Protein AF-A0A1G3KRS8-F1 (afdb_monomer)

pLDDT: mean 78.57, std 14.43, range [37.28, 97.94]

Foldseek 3Di:
DVVVVVCCCVPVVFDQFDFAAEVPDDWFDDPD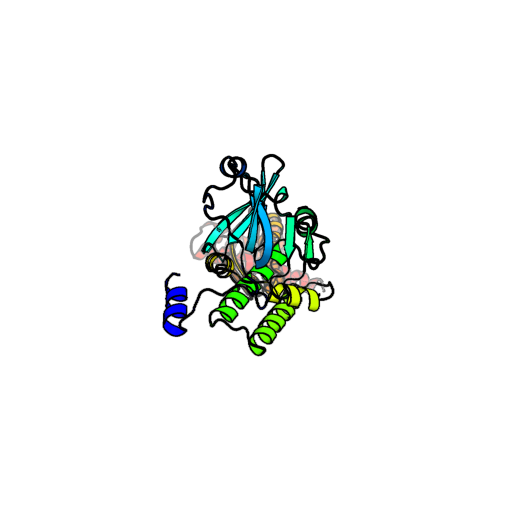DDQDADPQVVPDPDWDWFAPAFFWKWFFFADPVRDTITFTWGWGIWTDGPNWIWTWTQTNVVNDIYIGTQVGRQFIAQRNHRHTPGGSCVVCVQRPDPPQRPPPLSLSDDPVLCLLLQLVLLQLLRSCRRNPDNDPVSLVVNLVVLVVSCVVVVPPDDDPSVSVSVSSSRGRHGPVSNVVSVPDPDCPALADEEEEEDEDAELVSPPVVVCVTPPPDQQQRYAYEYEYAYEYELVSVVVNCCCVVVPSCVRHNHYHYHCPRYFHDYDPVLLCQLDVPCPVSVVLVVLNVQLVVDDPRVSVSRVVSSVSSVVSVVVVVVVVD

Solvent-accessible surface area (backbone atoms only — not comparable to full-atom values): 19786 Å² total; per-residue (Å²): 114,71,62,57,60,48,47,46,37,73,73,63,67,45,47,80,47,70,63,66,65,25,92,87,68,74,77,38,72,61,97,74,74,75,90,68,53,52,73,74,61,72,69,58,90,67,90,58,62,43,81,45,59,36,43,35,32,29,36,34,34,41,49,99,86,66,52,67,28,35,42,52,30,27,31,44,31,36,35,58,56,97,95,43,51,32,38,33,25,39,28,68,88,75,73,41,79,45,59,41,59,38,93,34,28,66,30,32,22,41,23,62,78,56,49,77,75,36,43,28,59,68,66,51,50,66,71,70,59,102,60,77,41,87,35,89,88,35,77,84,44,53,75,67,58,46,51,53,54,49,22,54,52,35,36,52,52,36,61,45,20,22,84,69,58,74,52,70,68,56,51,52,51,52,51,52,48,52,56,53,48,44,59,73,69,66,57,86,65,83,81,61,59,73,60,50,56,58,47,57,75,34,40,40,36,51,71,69,55,27,54,60,28,64,64,55,90,75,81,85,62,84,57,48,81,46,80,49,77,47,80,37,78,48,64,81,55,48,62,63,51,58,66,60,56,62,76,95,58,60,47,65,32,28,36,39,35,42,37,39,31,38,54,34,37,50,66,41,48,52,52,49,45,46,49,46,68,70,42,48,42,74,48,27,65,40,69,47,79,41,57,86,60,44,40,77,49,76,43,74,66,53,49,52,66,43,29,86,86,48,68,52,28,56,52,43,54,52,24,52,54,46,26,71,76,38,71,73,66,8,52,50,24,44,54,49,42,51,50,50,44,52,51,37,57,50,50,55,59,57,77,74,107

Secondary structure (DSSP, 8-state):
-HHHHHHHHHHH-PPP-PPP--TT---B--S----S--HHHHT-S---EEEEEEEEEEEEEE-TT--EEEEEEEEEEEEEETTEEEEEEEETTTTEEEEEEGGGEEEEEETTT--EEE-HHHHTGGGS-SS---STTSTT--HHHHHHHHHHHHHHHHHHTTTS---HHHHHHHHHHHHHHHHHTT--S---HHHHHHHHHH----HHHHHHHH-S-----SSEEEEEEEEESSGGGHHHHHHHSSTTS-GGGEEEEEEEEEEE-HHHHHHHHHHIIIIIHHHSSEEEEEEEEEEE---HHHHHHH-TTSHHHHHHHHHHHHHHT-HHHHHHHHHHHHHHHHHHHHHHHHHT-

Nearest PDB structures (foldseek):
  6sj9-assembly1_A  TM=9.041E-01  e=5.303E-03  Paenarthrobacter aurescens
  6sj9-assembly2_B  TM=8.934E-01  e=6.316E-03  Paenarthrobacter aurescens
  7qfz-assembly1_A  TM=9.053E-01  e=1.347E-02  Escherichia fergusonii ATCC 35469
  7qfz-assembly4_G  TM=9.109E-01  e=1.604E-02  Escherichia fergusonii ATCC 35469
  7qfz-assembly4_H  TM=8.723E-01  e=3.229E-02  Escherichia fergusonii ATCC 35469

Radius of gyration: 33.05 Å; Cα contacts (8 Å, |Δi|>4): 525; chains: 1; bounding box: 81×46×86 Å

Sequence (353 aa):
MLQILELVRERFGASVPHAPSPQGFAPRLPHEDSDEAPADFAAMRELAGDSVNGLTIIIAYRDAKGAASLRQVSCIRIETGQGKRYLRAFCHHRRAQRVFLMTRIDAVHDAETGEELAGGTDYFAPFADDRISASPLGWGLSPVQRADLGAGLTALIFLSRCDGHVDAAENDEIDTFTASWWIRAEIHAPFPEADISAHIRRMAPDVEAFERAAVSDIETGRYHWAAETWSLAAIDDLDPLIAALAPGVERRHLVARLKLSGMLTLAERVALRDRLEGELAHEVRWLDLNLADLFARPTDADLAEIDANGVLRAAAETLKAAAADGGAEGRVAAAALERLYVEQKRAERQDAR

Structure (mmCIF, N/CA/C/O backbone):
data_AF-A0A1G3KRS8-F1
#
_entry.id   AF-A0A1G3KRS8-F1
#
loop_
_atom_site.group_PDB
_atom_site.id
_atom_site.type_symbol
_atom_site.label_atom_id
_atom_site.label_alt_id
_atom_site.label_comp_id
_atom_site.label_asym_id
_atom_site.label_entity_id
_atom_site.label_seq_id
_atom_site.pdbx_PDB_ins_code
_atom_site.Cartn_x
_atom_site.Cartn_y
_atom_site.Cartn_z
_atom_site.occupancy
_atom_site.B_iso_or_equiv
_atom_site.auth_seq_id
_atom_site.auth_comp_id
_atom_site.auth_asym_id
_atom_site.auth_atom_id
_atom_site.pdbx_PDB_model_num
ATOM 1 N N . MET A 1 1 ? -7.616 -20.408 0.173 1.00 40.06 1 MET A N 1
ATOM 2 C CA . MET A 1 1 ? -8.272 -19.322 0.935 1.00 40.06 1 MET A CA 1
ATOM 3 C C . MET A 1 1 ? -9.106 -19.878 2.090 1.00 40.06 1 MET A C 1
ATOM 5 O O . MET A 1 1 ? -8.689 -19.676 3.216 1.00 40.06 1 MET A O 1
ATOM 9 N N . LEU A 1 2 ? -10.131 -20.717 1.853 1.00 41.38 2 LEU A N 1
ATOM 10 C CA . LEU A 1 2 ? -10.758 -21.560 2.904 1.00 41.38 2 LEU A CA 1
ATOM 11 C C . LEU A 1 2 ? -9.748 -22.464 3.649 1.00 41.38 2 LEU A C 1
ATOM 13 O O . LEU A 1 2 ? -9.852 -22.659 4.853 1.00 41.38 2 LEU A O 1
ATOM 17 N N . GLN A 1 3 ? -8.709 -22.920 2.943 1.00 46.28 3 GLN A N 1
ATOM 18 C CA . GLN A 1 3 ? -7.702 -23.846 3.469 1.00 46.28 3 GLN A CA 1
ATOM 19 C C . GLN A 1 3 ? -6.822 -23.304 4.607 1.00 46.28 3 GLN A C 1
ATOM 21 O O . GLN A 1 3 ? -6.348 -24.107 5.394 1.00 46.28 3 GLN A O 1
ATOM 26 N N . ILE A 1 4 ? -6.577 -21.989 4.725 1.00 46.06 4 ILE A N 1
ATOM 27 C CA . ILE A 1 4 ? -5.772 -21.449 5.845 1.00 46.06 4 ILE A CA 1
ATOM 28 C C . ILE A 1 4 ? -6.603 -21.393 7.126 1.00 46.06 4 ILE A C 1
ATOM 30 O O . ILE A 1 4 ? -6.115 -21.777 8.180 1.00 46.06 4 ILE A O 1
ATOM 34 N N . LEU A 1 5 ? -7.867 -20.976 7.031 1.00 45.16 5 LEU A N 1
ATOM 35 C CA . LEU A 1 5 ? -8.791 -20.962 8.166 1.00 45.16 5 LEU A CA 1
ATOM 36 C C . LEU A 1 5 ? -9.129 -22.385 8.627 1.00 45.16 5 LEU A C 1
ATOM 38 O O . LEU A 1 5 ? -9.153 -22.640 9.828 1.00 45.16 5 LEU A O 1
ATOM 42 N N . GLU A 1 6 ? -9.321 -23.322 7.693 1.00 50.47 6 GLU A N 1
ATOM 43 C CA . GLU A 1 6 ? -9.444 -24.750 8.010 1.00 50.47 6 GLU A CA 1
ATOM 44 C C . GLU A 1 6 ? -8.164 -25.292 8.647 1.00 50.47 6 GLU A C 1
ATOM 46 O O . GLU A 1 6 ? -8.252 -25.917 9.695 1.00 50.47 6 GLU A O 1
ATOM 51 N N . LEU A 1 7 ? -6.978 -24.971 8.114 1.00 53.88 7 LEU A N 1
ATOM 52 C CA . LEU A 1 7 ? -5.700 -25.380 8.703 1.00 53.88 7 LEU A CA 1
ATOM 53 C C . LEU A 1 7 ? -5.519 -24.826 10.123 1.00 53.88 7 LEU A C 1
ATOM 55 O O . LEU A 1 7 ? -5.101 -25.560 11.012 1.00 53.88 7 LEU A O 1
ATOM 59 N N . VAL A 1 8 ? -5.831 -23.549 10.362 1.00 49.91 8 VAL A N 1
ATOM 60 C CA . VAL A 1 8 ? -5.699 -22.930 11.690 1.00 49.91 8 VAL A CA 1
ATOM 61 C C . VAL A 1 8 ? -6.685 -23.561 12.676 1.00 49.91 8 VAL A C 1
ATOM 63 O O . VAL A 1 8 ? -6.317 -23.920 13.795 1.00 49.91 8 VAL A O 1
ATOM 66 N N . ARG A 1 9 ? -7.926 -23.784 12.243 1.00 52.72 9 ARG A N 1
ATOM 67 C CA . ARG A 1 9 ? -8.971 -24.401 13.060 1.00 52.72 9 ARG A CA 1
ATOM 68 C C . ARG A 1 9 ? -8.705 -25.885 13.347 1.00 52.72 9 ARG A C 1
ATOM 70 O O . ARG A 1 9 ? -8.898 -26.314 14.480 1.00 52.72 9 ARG A O 1
ATOM 77 N N . GLU A 1 10 ? -8.248 -26.657 12.362 1.00 53.12 10 GLU A N 1
ATOM 78 C CA . GLU A 1 10 ? -7.921 -28.085 12.501 1.00 53.12 10 GLU A CA 1
ATOM 79 C C . GLU A 1 10 ? -6.653 -28.317 13.325 1.00 53.12 10 GLU A C 1
ATOM 81 O O . GLU A 1 10 ? -6.582 -29.280 14.086 1.00 53.12 10 GLU A O 1
ATOM 86 N N . ARG A 1 11 ? -5.645 -27.452 13.175 1.00 46.31 11 ARG A N 1
ATOM 87 C CA . ARG A 1 11 ? -4.310 -27.677 13.743 1.00 46.31 11 ARG A CA 1
ATOM 88 C C . ARG A 1 11 ? -4.120 -27.051 15.122 1.00 46.31 11 ARG A C 1
ATOM 90 O O . ARG A 1 11 ? -3.345 -27.590 15.906 1.00 46.31 11 ARG A O 1
ATOM 97 N N . PHE A 1 12 ? -4.829 -25.961 15.422 1.00 47.78 12 PHE A N 1
ATOM 98 C CA . PHE A 1 12 ? -4.704 -25.233 16.691 1.00 47.78 12 PHE A CA 1
ATOM 99 C C . PHE A 1 12 ? -5.996 -25.204 17.520 1.00 47.78 12 PHE A C 1
ATOM 101 O O . PHE A 1 12 ? -6.000 -24.648 18.611 1.00 47.78 12 PHE A O 1
ATOM 108 N N . GLY A 1 13 ? -7.099 -25.800 17.042 1.00 47.03 13 GLY A N 1
ATOM 109 C CA . GLY A 1 13 ? -8.370 -25.797 17.778 1.00 47.03 13 GLY A CA 1
ATOM 110 C C . GLY A 1 13 ? -8.954 -24.392 17.967 1.00 47.03 13 GLY A C 1
ATOM 111 O O . GLY A 1 13 ? -9.639 -24.144 18.957 1.00 47.03 13 GLY A O 1
ATOM 112 N N . ALA A 1 14 ? -8.651 -23.477 17.038 1.00 45.81 14 ALA A N 1
ATOM 113 C CA . ALA A 1 14 ? -8.910 -22.050 17.179 1.00 45.81 14 ALA A CA 1
ATOM 114 C C . ALA A 1 14 ? -10.391 -21.737 17.445 1.00 45.81 14 ALA A C 1
ATOM 116 O O . ALA A 1 14 ? -11.291 -22.177 16.718 1.00 45.81 14 ALA A O 1
ATOM 117 N N . SER A 1 15 ? -10.626 -20.930 18.477 1.00 49.91 15 SER A N 1
ATOM 118 C CA . SER A 1 15 ? -11.917 -20.301 18.751 1.00 49.91 15 SER A CA 1
ATOM 119 C C . SER A 1 15 ? -11.889 -18.861 18.239 1.00 49.91 15 SER A C 1
ATOM 121 O O . SER A 1 15 ? -10.823 -18.257 18.153 1.00 49.91 15 SER A O 1
ATOM 123 N N . VAL A 1 16 ? -13.041 -18.301 17.850 1.00 52.12 16 VAL A N 1
ATOM 124 C CA . VAL A 1 16 ? -13.098 -16.881 17.458 1.00 52.12 16 VAL A CA 1
ATOM 125 C C . VAL A 1 16 ? -12.572 -16.047 18.636 1.00 52.12 16 VAL A C 1
ATOM 127 O O . VAL A 1 16 ? -13.055 -16.272 19.753 1.00 52.12 16 VAL A O 1
ATOM 130 N N . PRO A 1 17 ? -11.619 -15.116 18.415 1.00 54.88 17 PRO A N 1
ATOM 131 C CA . PRO A 1 17 ? -11.111 -14.231 19.453 1.00 54.88 17 PRO A CA 1
ATOM 132 C C . PRO A 1 17 ? -12.248 -13.645 20.287 1.00 54.88 17 PRO A C 1
ATOM 134 O O . PRO A 1 17 ? -13.164 -13.015 19.752 1.00 54.88 17 PRO A O 1
ATOM 137 N N . HIS A 1 18 ? -12.214 -13.866 21.599 1.00 60.91 18 HIS A N 1
ATOM 138 C CA . HIS A 1 18 ? -13.176 -13.237 22.495 1.00 60.91 18 HIS A CA 1
ATOM 139 C C . HIS A 1 18 ? -12.710 -11.817 22.801 1.00 60.91 18 HIS A C 1
ATOM 141 O O . HIS A 1 18 ? -11.535 -11.569 23.073 1.00 60.91 18 HIS A O 1
ATOM 147 N N . ALA A 1 19 ? -13.643 -10.873 22.749 1.00 64.25 19 ALA A N 1
ATOM 148 C CA . ALA A 1 19 ? -13.366 -9.512 23.164 1.00 64.25 19 ALA A CA 1
ATOM 149 C C . ALA A 1 19 ? -13.013 -9.458 24.668 1.00 64.25 19 ALA A C 1
ATOM 151 O O . ALA A 1 19 ? -13.686 -10.119 25.473 1.00 64.25 19 ALA A O 1
ATOM 152 N N . PRO A 1 20 ? -11.994 -8.669 25.067 1.00 68.12 20 PRO A N 1
ATOM 153 C CA . PRO A 1 20 ? -11.661 -8.461 26.471 1.00 68.12 20 PRO A CA 1
ATOM 154 C C . PRO A 1 20 ? -12.890 -7.891 27.162 1.00 68.12 20 PRO A C 1
ATOM 156 O O . PRO A 1 20 ? -13.523 -6.980 26.629 1.00 68.12 20 PRO A O 1
ATOM 159 N N . SER A 1 21 ? -13.268 -8.496 28.284 1.00 74.38 21 SER A N 1
ATOM 160 C CA . SER A 1 21 ? -14.474 -8.146 29.029 1.00 74.38 21 SER A CA 1
ATOM 161 C C . SER A 1 21 ? -14.083 -7.801 30.462 1.00 74.38 21 SER A C 1
ATOM 163 O O . SER A 1 21 ? -13.326 -8.576 31.058 1.00 74.38 21 SER A O 1
ATOM 165 N N . PRO A 1 22 ? -14.613 -6.716 31.055 1.00 78.56 22 PRO A N 1
ATOM 166 C CA . PRO A 1 22 ? -14.275 -6.361 32.423 1.00 78.56 22 PRO A CA 1
ATOM 167 C C . PRO A 1 22 ? -14.739 -7.446 33.392 1.00 78.56 22 PRO A C 1
ATOM 169 O O . PRO A 1 22 ? -15.764 -8.109 33.180 1.00 78.56 22 PRO A O 1
ATOM 172 N N . GLN A 1 23 ? -14.009 -7.620 34.490 1.00 74.12 23 GLN A N 1
ATOM 173 C CA . GLN A 1 23 ? -14.361 -8.617 35.494 1.00 74.12 23 GLN A CA 1
ATOM 174 C C . GLN A 1 23 ? -15.761 -8.335 36.068 1.00 74.12 23 GLN A C 1
ATOM 176 O O . GLN A 1 23 ? -16.030 -7.257 36.591 1.00 74.12 23 GLN A O 1
ATOM 181 N N . GLY A 1 24 ? -16.667 -9.313 35.974 1.00 71.06 24 GLY A N 1
ATOM 182 C CA . GLY A 1 24 ? -18.047 -9.173 36.458 1.00 71.06 24 GLY A CA 1
ATOM 183 C C . GLY A 1 24 ? -18.976 -8.368 35.541 1.00 71.06 24 GLY A C 1
ATOM 184 O O . GLY A 1 24 ? -20.108 -8.081 35.933 1.00 71.06 24 GLY A O 1
ATOM 185 N N . PHE A 1 25 ? -18.541 -8.023 34.325 1.00 78.81 25 PHE A N 1
ATOM 186 C CA . PHE A 1 25 ? -19.402 -7.379 33.341 1.00 78.81 25 PHE A CA 1
ATOM 187 C C . PHE A 1 25 ? -20.591 -8.275 32.968 1.00 78.81 25 PHE A C 1
ATOM 189 O O . PHE A 1 25 ? -20.425 -9.409 32.516 1.00 78.81 25 PHE A O 1
ATOM 196 N N . ALA A 1 26 ? -21.802 -7.738 33.135 1.00 79.88 26 ALA A N 1
ATOM 197 C CA . ALA A 1 26 ? -23.046 -8.393 32.756 1.00 79.88 26 ALA A CA 1
ATOM 198 C C . ALA A 1 26 ? -23.759 -7.564 31.671 1.00 79.88 26 ALA A C 1
ATOM 200 O O . ALA A 1 26 ? -24.222 -6.450 31.953 1.00 79.88 26 ALA A O 1
ATOM 201 N N . PRO A 1 27 ? -23.877 -8.073 30.434 1.00 81.25 27 PRO A N 1
ATOM 202 C CA . PRO A 1 27 ? -24.594 -7.379 29.371 1.00 81.25 27 PRO A CA 1
ATOM 203 C C . PRO A 1 27 ? -26.069 -7.200 29.714 1.00 81.25 27 PRO A C 1
ATOM 205 O O . PRO A 1 27 ? -26.704 -8.068 30.316 1.00 81.25 27 PRO A O 1
ATOM 208 N N . ARG A 1 28 ? -26.651 -6.091 29.256 1.00 84.75 28 ARG A N 1
ATOM 209 C CA . ARG A 1 28 ? -28.097 -5.855 29.335 1.00 84.75 28 ARG A CA 1
ATOM 210 C C . ARG A 1 28 ? -28.639 -5.697 27.931 1.00 84.75 28 ARG A C 1
ATOM 212 O O . ARG A 1 28 ? -28.305 -4.734 27.250 1.00 84.75 28 ARG A O 1
ATOM 219 N N . LEU A 1 29 ? -29.459 -6.642 27.492 1.00 80.69 29 LEU A N 1
ATOM 220 C CA . LEU A 1 29 ? -30.044 -6.634 26.156 1.00 80.69 29 LEU A CA 1
ATOM 221 C C . LEU A 1 29 ? -31.568 -6.551 26.249 1.00 80.69 29 LEU A C 1
ATOM 223 O O . LEU A 1 29 ? -32.147 -7.115 27.180 1.00 80.69 29 LEU A O 1
ATOM 227 N N . PRO A 1 30 ? -32.233 -5.908 25.279 1.00 75.00 30 PRO A N 1
ATOM 228 C CA . PRO A 1 30 ? -33.673 -6.024 25.126 1.00 75.00 30 PRO A CA 1
ATOM 229 C C . PRO A 1 30 ? -34.061 -7.472 24.790 1.00 75.00 30 PRO A C 1
ATOM 231 O O . PRO A 1 30 ? -33.320 -8.182 24.101 1.00 75.00 30 PRO A O 1
ATOM 234 N N . HIS A 1 31 ? -35.241 -7.898 25.253 1.00 67.94 31 HIS A N 1
ATOM 235 C CA . HIS A 1 31 ? -35.786 -9.237 24.988 1.00 67.94 31 HIS A CA 1
ATOM 236 C C . HIS A 1 31 ? -35.955 -9.497 23.479 1.00 67.94 31 HIS A C 1
ATOM 238 O O . HIS A 1 31 ? -35.614 -10.571 22.991 1.00 67.94 31 HIS A O 1
ATOM 244 N N . GLU A 1 32 ? -36.386 -8.479 22.730 1.00 64.25 32 GLU A N 1
ATOM 245 C CA . GLU A 1 32 ? -36.426 -8.471 21.267 1.00 64.25 32 GLU A CA 1
ATOM 246 C C . GLU A 1 32 ? -35.470 -7.397 20.737 1.00 64.25 32 GLU A C 1
ATOM 248 O O . GLU A 1 32 ? -35.639 -6.215 21.029 1.00 64.25 32 GLU A O 1
ATOM 253 N N . ASP A 1 33 ? -34.473 -7.809 19.953 1.00 62.31 33 ASP A N 1
ATOM 254 C CA . ASP A 1 33 ? -33.718 -6.906 19.080 1.00 62.31 33 ASP A CA 1
ATOM 255 C C . ASP A 1 33 ? -34.291 -7.056 17.677 1.00 62.31 33 ASP A C 1
ATOM 257 O O . ASP A 1 33 ? -34.272 -8.162 17.137 1.00 62.31 33 ASP A O 1
ATOM 261 N N . SER A 1 34 ? -34.765 -5.972 17.063 1.00 58.81 34 SER A N 1
ATOM 262 C CA . SER A 1 34 ? -34.997 -6.007 15.621 1.00 58.81 34 SER A CA 1
ATOM 263 C C . SER A 1 34 ? -33.639 -6.138 14.930 1.00 58.81 34 SER A C 1
ATOM 265 O O . SER A 1 34 ? -32.776 -5.278 15.103 1.00 58.81 34 SER A O 1
ATOM 267 N N . ASP A 1 35 ? -33.449 -7.199 14.145 1.00 54.03 35 ASP A N 1
ATOM 268 C CA . ASP A 1 35 ? -32.286 -7.359 13.256 1.00 54.03 35 ASP A CA 1
ATOM 269 C C . ASP A 1 35 ? -32.214 -6.256 12.182 1.00 54.03 35 ASP A C 1
ATOM 271 O O . ASP A 1 35 ? -31.200 -6.100 11.505 1.00 54.03 35 ASP A O 1
ATOM 275 N N . GLU A 1 36 ? -33.288 -5.481 12.033 1.00 57.41 36 GLU A N 1
ATOM 276 C CA . GLU A 1 36 ? -33.392 -4.386 11.084 1.00 57.41 36 GLU A CA 1
ATOM 277 C C . GLU A 1 36 ? -32.472 -3.230 11.479 1.00 57.41 36 GLU A C 1
ATOM 279 O O . GLU A 1 36 ? -32.582 -2.638 12.559 1.00 57.41 36 GLU A O 1
ATOM 284 N N . ALA A 1 37 ? -31.568 -2.887 10.559 1.00 64.75 37 ALA A N 1
ATOM 285 C CA . ALA A 1 37 ? -30.861 -1.621 10.612 1.00 64.75 37 ALA A CA 1
ATOM 286 C C . ALA A 1 37 ? -31.877 -0.465 10.699 1.00 64.75 37 ALA A C 1
ATOM 288 O O . ALA A 1 37 ? -32.998 -0.595 10.196 1.00 64.75 37 ALA A O 1
ATOM 289 N N . PRO A 1 38 ? -31.504 0.679 11.303 1.00 70.25 38 PRO A N 1
ATOM 290 C CA . PRO A 1 38 ? -32.352 1.865 11.296 1.00 70.25 38 PRO A CA 1
ATOM 291 C C . PRO A 1 38 ? -32.919 2.135 9.887 1.00 70.25 38 PRO A C 1
ATOM 293 O O . PRO A 1 38 ? -32.195 2.038 8.899 1.00 70.25 38 PRO A O 1
ATOM 296 N N . ALA A 1 39 ? -34.222 2.412 9.770 1.00 67.12 39 ALA A N 1
ATOM 297 C CA . ALA A 1 39 ? -34.900 2.494 8.466 1.00 67.12 39 ALA A CA 1
ATOM 298 C C . ALA A 1 39 ? -34.273 3.535 7.514 1.00 67.12 39 ALA A C 1
ATOM 300 O O . ALA A 1 39 ? -34.276 3.373 6.296 1.00 67.12 39 ALA A O 1
ATOM 301 N N . ASP A 1 40 ? -33.705 4.592 8.086 1.00 68.00 40 ASP A N 1
ATOM 302 C CA . ASP A 1 40 ? -32.918 5.625 7.418 1.00 68.00 40 ASP A CA 1
ATOM 303 C C . ASP A 1 40 ? -31.563 5.117 6.902 1.00 68.00 40 ASP A C 1
ATOM 305 O O . ASP A 1 40 ? -31.142 5.518 5.818 1.00 68.00 40 ASP A O 1
ATOM 309 N N . PHE A 1 41 ? -30.919 4.198 7.623 1.00 70.12 41 PHE A N 1
ATOM 310 C CA . PHE A 1 41 ? -29.712 3.504 7.172 1.00 70.12 41 PHE A CA 1
ATOM 311 C C . PHE A 1 41 ? -29.998 2.572 5.988 1.00 70.12 41 PHE A C 1
ATOM 313 O O . PHE A 1 41 ? -29.280 2.597 4.993 1.00 70.12 41 PHE A O 1
ATOM 320 N N . ALA A 1 42 ? -31.081 1.787 6.052 1.00 66.19 42 ALA A N 1
ATOM 321 C CA . ALA A 1 42 ? -31.454 0.849 4.986 1.00 66.19 42 ALA A CA 1
ATOM 322 C C . ALA A 1 42 ? -31.754 1.539 3.637 1.00 66.19 42 ALA A C 1
ATOM 324 O O . ALA A 1 42 ? -31.662 0.914 2.582 1.00 66.19 42 ALA A O 1
ATOM 325 N N . ALA A 1 43 ? -32.095 2.831 3.661 1.00 61.59 43 ALA A N 1
ATOM 326 C CA . ALA A 1 43 ? -32.366 3.640 2.475 1.00 61.59 43 ALA A CA 1
ATOM 327 C C . ALA A 1 43 ? -31.106 4.271 1.836 1.00 61.59 43 ALA A C 1
ATOM 329 O O . ALA A 1 43 ? -31.221 4.953 0.813 1.00 61.59 43 ALA A O 1
ATOM 330 N N . MET A 1 44 ? -29.913 4.092 2.416 1.00 66.81 44 MET A N 1
ATOM 331 C CA . MET A 1 44 ? -28.666 4.673 1.904 1.00 66.81 44 MET A CA 1
ATOM 332 C C . MET A 1 44 ? -28.134 3.889 0.692 1.00 66.81 44 MET A C 1
ATOM 334 O O . MET A 1 44 ? -27.963 2.675 0.750 1.00 66.81 44 MET A O 1
ATOM 338 N N . ARG A 1 45 ? -27.860 4.592 -0.418 1.00 49.53 45 ARG A N 1
ATOM 339 C CA . ARG A 1 45 ? -27.324 4.008 -1.666 1.00 49.53 45 ARG A CA 1
ATOM 340 C C . ARG A 1 45 ? -25.797 4.057 -1.786 1.00 49.53 45 ARG A C 1
ATOM 342 O O . ARG A 1 45 ? -25.247 3.290 -2.568 1.00 49.53 45 ARG A O 1
ATOM 349 N N . GLU A 1 46 ? -25.128 4.923 -1.026 1.00 50.69 46 GLU A N 1
ATOM 350 C CA . GLU A 1 46 ? -23.670 5.100 -1.044 1.00 50.69 46 GLU A CA 1
ATOM 351 C C . GLU A 1 46 ? -23.111 5.039 0.381 1.00 50.69 46 GLU A C 1
ATOM 353 O O . GLU A 1 46 ? -23.638 5.675 1.295 1.00 50.69 46 GLU A O 1
ATOM 358 N N . LEU A 1 47 ? -22.049 4.253 0.565 1.00 50.03 47 LEU A N 1
ATOM 359 C CA . LEU A 1 47 ? -21.413 3.974 1.855 1.00 50.03 47 LEU A CA 1
ATOM 360 C C . LEU A 1 47 ? -20.056 4.690 1.937 1.00 50.03 47 LEU A C 1
ATOM 362 O O . LEU A 1 47 ? -18.995 4.070 1.865 1.00 50.03 47 LEU A O 1
ATOM 366 N N . ALA A 1 48 ? -20.082 6.014 2.083 1.00 48.19 48 ALA A N 1
ATOM 367 C CA . ALA A 1 48 ? -18.913 6.756 2.551 1.00 48.19 48 ALA A CA 1
ATOM 368 C C . ALA A 1 48 ? -18.820 6.617 4.081 1.00 48.19 48 ALA A C 1
ATOM 370 O O . ALA A 1 48 ? -19.830 6.728 4.783 1.00 48.19 48 ALA A O 1
ATOM 371 N N . GLY A 1 49 ? -17.631 6.329 4.611 1.00 52.34 49 GLY A N 1
ATOM 372 C CA . GLY A 1 49 ? -17.476 6.125 6.046 1.00 52.34 49 GLY A CA 1
ATOM 373 C C . GLY A 1 49 ? -16.036 5.979 6.517 1.00 52.34 49 GLY A C 1
ATOM 374 O O . GLY A 1 49 ? -15.159 5.555 5.766 1.00 52.34 49 GLY A O 1
ATOM 375 N N . ASP A 1 50 ? -15.820 6.289 7.785 1.00 55.50 50 ASP A N 1
ATOM 376 C CA . ASP A 1 50 ? -14.518 6.247 8.435 1.00 55.50 50 ASP A CA 1
ATOM 377 C C . ASP A 1 50 ? -14.272 4.854 9.010 1.00 55.50 50 ASP A C 1
ATOM 379 O O . ASP A 1 50 ? -15.134 4.277 9.684 1.00 55.50 50 ASP A O 1
ATOM 383 N N . SER A 1 51 ? -13.093 4.288 8.747 1.00 57.75 51 SER A N 1
ATOM 384 C CA . SER A 1 51 ? -12.688 3.045 9.403 1.00 57.75 51 SER A CA 1
ATOM 385 C C . SER A 1 51 ? -12.433 3.321 10.884 1.00 57.75 51 SER A C 1
ATOM 387 O O . SER A 1 51 ? -11.543 4.090 11.237 1.00 57.75 51 SER A O 1
ATOM 389 N N . VAL A 1 52 ? -13.209 2.666 11.744 1.00 64.94 52 VAL A N 1
ATOM 390 C CA . VAL A 1 52 ? -12.991 2.588 13.202 1.00 64.94 52 VAL A CA 1
ATOM 391 C C . VAL A 1 52 ? -12.740 1.140 13.614 1.00 64.94 52 VAL A C 1
ATOM 393 O O . VAL A 1 52 ? -13.091 0.709 14.713 1.00 64.94 52 VAL A O 1
ATOM 396 N N . ASN A 1 53 ? -12.207 0.370 12.666 1.00 61.81 53 ASN A N 1
ATOM 397 C CA . ASN A 1 53 ? -12.072 -1.065 12.776 1.00 61.81 53 ASN A CA 1
ATOM 398 C C . ASN A 1 53 ? -11.128 -1.425 13.929 1.00 61.81 53 ASN A C 1
ATOM 400 O O . ASN A 1 53 ? -10.109 -0.766 14.131 1.00 61.81 53 ASN A O 1
ATOM 404 N N . GLY A 1 54 ? -11.478 -2.460 14.690 1.00 57.97 54 GLY A N 1
ATOM 405 C CA . GLY A 1 54 ? -10.647 -2.931 15.797 1.00 57.97 54 GLY A CA 1
ATOM 406 C C . GLY A 1 54 ? -10.788 -2.136 17.099 1.00 57.97 54 GLY A C 1
ATOM 407 O O . GLY A 1 54 ? -10.008 -2.349 18.009 1.00 57.97 54 GLY A O 1
ATOM 408 N N . LEU A 1 55 ? -11.776 -1.257 17.272 1.00 70.81 55 LEU A N 1
ATOM 409 C CA . LEU A 1 55 ? -12.072 -0.721 18.609 1.00 70.81 55 LEU A CA 1
ATOM 410 C C . LEU A 1 55 ? -13.107 -1.601 19.311 1.00 70.81 55 LEU A C 1
ATOM 412 O O . LEU A 1 55 ? -14.276 -1.607 18.927 1.00 70.81 55 LEU A O 1
ATOM 416 N N . THR A 1 56 ? -12.692 -2.329 20.347 1.00 79.56 56 THR A N 1
ATOM 417 C CA . THR A 1 56 ? -13.623 -3.023 21.246 1.00 79.56 56 THR A CA 1
ATOM 418 C C . THR A 1 56 ? -14.018 -2.094 22.376 1.00 79.56 56 THR A C 1
ATOM 420 O O . THR A 1 56 ? -13.166 -1.636 23.135 1.00 79.56 56 THR A O 1
ATOM 423 N N . ILE A 1 57 ? -15.314 -1.837 22.505 1.00 85.88 57 ILE A N 1
ATOM 424 C CA . ILE A 1 57 ? -15.872 -0.954 23.531 1.00 85.88 57 ILE A CA 1
ATOM 425 C C . ILE A 1 57 ? -17.173 -1.525 24.083 1.00 85.88 57 ILE A C 1
ATOM 427 O O . ILE A 1 57 ? -17.829 -2.363 23.456 1.00 85.88 57 ILE A O 1
ATOM 431 N N . ILE A 1 58 ? -17.583 -1.024 25.243 1.00 90.25 58 ILE A N 1
ATOM 432 C CA . ILE A 1 58 ? -18.927 -1.232 25.771 1.00 90.25 58 ILE A CA 1
ATOM 433 C C . ILE A 1 58 ? -19.741 0.037 25.519 1.00 90.25 58 ILE A C 1
ATOM 435 O O . ILE A 1 58 ? -19.360 1.120 25.946 1.00 90.25 58 ILE A O 1
ATOM 439 N N . ILE A 1 59 ? -20.884 -0.093 24.851 1.00 92.94 59 ILE A N 1
ATOM 440 C CA . ILE A 1 59 ? -21.818 1.011 24.623 1.00 92.94 59 ILE A CA 1
ATOM 441 C C . ILE A 1 59 ? -23.035 0.885 25.539 1.00 92.94 59 ILE A C 1
ATOM 443 O O . ILE A 1 59 ? -23.683 -0.167 25.594 1.00 92.94 59 ILE A O 1
ATOM 447 N N . ALA A 1 60 ? -23.374 1.974 26.224 1.00 93.12 60 ALA A N 1
ATOM 448 C CA . ALA A 1 60 ? -24.703 2.186 26.778 1.00 93.12 60 ALA A CA 1
ATOM 449 C C . ALA A 1 60 ? -25.583 2.759 25.659 1.00 93.12 60 ALA A C 1
ATOM 451 O O . ALA A 1 60 ? -25.354 3.867 25.181 1.00 93.12 60 ALA A O 1
ATOM 452 N N . TYR A 1 61 ? -26.553 1.980 25.187 1.00 93.44 61 TYR A N 1
ATOM 453 C CA . TYR A 1 61 ? -27.333 2.292 23.991 1.00 93.44 61 TYR A CA 1
ATOM 454 C C . TYR A 1 61 ? -28.829 2.298 24.269 1.00 93.44 61 TYR A C 1
ATOM 456 O O . TYR A 1 61 ? -29.351 1.354 24.869 1.00 93.44 61 TYR A O 1
ATOM 464 N N . ARG A 1 62 ? -29.527 3.311 23.754 1.00 91.00 62 ARG A N 1
ATOM 465 C CA . ARG A 1 62 ? -30.984 3.433 23.825 1.00 91.00 62 ARG A CA 1
ATOM 466 C C . ARG A 1 62 ? -31.610 3.227 22.455 1.00 91.00 62 ARG A C 1
ATOM 468 O O . ARG A 1 62 ? -31.344 3.985 21.534 1.00 91.00 62 ARG A O 1
ATOM 475 N N . ASP A 1 63 ? -32.460 2.223 22.295 1.00 87.31 63 ASP A N 1
ATOM 476 C CA . ASP A 1 63 ? -33.071 1.944 20.993 1.00 87.31 63 ASP A CA 1
ATOM 477 C C . ASP A 1 63 ? -34.176 2.953 20.595 1.00 87.31 63 ASP A C 1
ATOM 479 O O . ASP A 1 63 ? -34.495 3.902 21.315 1.00 87.31 63 ASP A O 1
ATOM 483 N N . ALA A 1 64 ? -34.787 2.750 19.420 1.00 82.88 64 ALA A N 1
ATOM 484 C CA . ALA A 1 64 ? -35.881 3.594 18.925 1.00 82.88 64 ALA A CA 1
ATOM 485 C C . ALA A 1 64 ? -37.139 3.573 19.808 1.00 82.88 64 ALA A C 1
ATOM 487 O O . ALA A 1 64 ? -37.932 4.511 19.756 1.00 82.88 64 ALA A O 1
ATOM 488 N N . LYS A 1 65 ? -37.326 2.504 20.589 1.00 83.19 65 LYS A N 1
ATOM 489 C CA . LYS A 1 65 ? -38.447 2.297 21.511 1.00 83.19 65 LYS A CA 1
ATOM 490 C C . LYS A 1 65 ? -38.122 2.822 22.919 1.00 83.19 65 LYS A C 1
ATOM 492 O O . LYS A 1 65 ? -38.964 2.740 23.808 1.00 83.19 65 LYS A O 1
ATOM 497 N N . GLY A 1 66 ? -36.923 3.376 23.124 1.00 82.88 66 GLY A N 1
ATOM 498 C CA . GLY A 1 66 ? -36.454 3.925 24.393 1.00 82.88 66 GLY A CA 1
ATOM 499 C C . GLY A 1 66 ? -35.843 2.895 25.346 1.00 82.88 66 GLY A C 1
ATOM 500 O O . GLY A 1 66 ? -35.455 3.276 26.455 1.00 82.88 66 GLY A O 1
ATOM 501 N N . ALA A 1 67 ? -35.729 1.625 24.944 1.00 86.44 67 ALA A N 1
ATOM 502 C CA . ALA A 1 67 ? -35.163 0.576 25.781 1.00 86.44 67 ALA A CA 1
ATOM 503 C C . ALA A 1 67 ? -33.639 0.719 25.869 1.00 86.44 67 ALA A C 1
ATOM 505 O O . ALA A 1 67 ? -32.944 0.847 24.858 1.00 86.44 67 ALA A O 1
ATOM 506 N N . ALA A 1 68 ? -33.123 0.704 27.097 1.00 89.50 68 ALA A N 1
ATOM 507 C CA . ALA A 1 68 ? -31.697 0.800 27.365 1.00 89.50 68 ALA A CA 1
ATOM 508 C C . ALA A 1 68 ? -31.026 -0.575 27.277 1.00 89.50 68 ALA A C 1
ATOM 510 O O . ALA A 1 68 ? -31.581 -1.594 27.690 1.00 89.50 68 ALA A O 1
ATOM 511 N N . SER A 1 69 ? -29.799 -0.585 26.776 1.00 91.31 69 SER A N 1
ATOM 512 C CA . SER A 1 69 ? -28.967 -1.771 26.641 1.00 91.31 69 SER A CA 1
ATOM 513 C C . SER A 1 69 ? -27.507 -1.440 26.922 1.00 91.31 69 SER A C 1
ATOM 515 O O . SER A 1 69 ? -27.077 -0.307 26.732 1.00 91.31 69 SER A O 1
ATOM 517 N N . LEU A 1 70 ? -26.755 -2.429 27.389 1.00 91.75 70 LEU A N 1
ATOM 518 C CA . LEU A 1 70 ? -25.320 -2.350 27.615 1.00 91.75 70 LEU A CA 1
ATOM 519 C C . LEU A 1 70 ? -24.667 -3.458 26.797 1.00 91.75 70 LEU A C 1
ATOM 521 O O . LEU A 1 70 ? -24.944 -4.640 27.028 1.00 91.75 70 LEU A O 1
ATOM 525 N N . ARG A 1 71 ? -23.871 -3.072 25.799 1.00 90.25 71 ARG A N 1
ATOM 526 C CA . ARG A 1 71 ? -23.404 -3.981 24.748 1.00 90.25 71 ARG A CA 1
ATOM 527 C C . ARG A 1 71 ? -21.913 -3.834 24.535 1.00 90.25 71 ARG A C 1
ATOM 529 O O . ARG A 1 71 ? -21.449 -2.753 24.213 1.00 90.25 71 ARG A O 1
ATOM 536 N N . GLN A 1 72 ? -21.196 -4.942 24.611 1.00 89.62 72 GLN A N 1
ATOM 537 C CA . GLN A 1 72 ? -19.836 -5.016 24.093 1.00 89.62 72 GLN A CA 1
ATOM 538 C C . GLN A 1 72 ? -19.878 -5.211 22.578 1.00 89.62 72 GLN A C 1
ATOM 540 O O . GLN A 1 72 ? -20.578 -6.107 22.080 1.00 89.62 72 GLN A O 1
ATOM 545 N N . VAL A 1 73 ? -19.157 -4.361 21.858 1.00 87.31 73 VAL A N 1
ATOM 546 C CA . VAL A 1 73 ? -19.130 -4.341 20.397 1.00 87.31 73 VAL A CA 1
ATOM 547 C C . VAL A 1 73 ? -17.704 -4.136 19.884 1.00 87.31 73 VAL A C 1
ATOM 549 O O . VAL A 1 73 ? -16.941 -3.388 20.490 1.00 87.31 73 VAL A O 1
ATOM 552 N N . SER A 1 74 ? -17.362 -4.776 18.763 1.00 82.19 74 SER A N 1
ATOM 553 C CA . SER A 1 74 ? -16.173 -4.430 17.970 1.00 82.19 74 SER A CA 1
ATOM 554 C C . SER A 1 74 ? -16.594 -3.492 16.846 1.00 82.19 74 SER A C 1
ATOM 556 O O . SER A 1 74 ? -17.354 -3.885 15.958 1.00 82.19 74 SER A O 1
ATOM 558 N N . CYS A 1 75 ? -16.144 -2.244 16.899 1.00 82.69 75 CYS A N 1
ATOM 559 C CA . CYS A 1 75 ? -16.397 -1.239 15.877 1.00 82.69 75 CYS A CA 1
ATOM 560 C C . CYS A 1 75 ? -15.796 -1.673 14.537 1.00 82.69 75 CYS A C 1
ATOM 562 O O . CYS A 1 75 ? -14.689 -2.206 14.494 1.00 82.69 75 CYS A O 1
ATOM 564 N N . ILE A 1 76 ? -16.532 -1.428 13.452 1.00 75.50 76 ILE A N 1
ATOM 565 C CA . ILE A 1 76 ? -16.110 -1.746 12.082 1.00 75.50 76 ILE A CA 1
ATOM 566 C C . ILE A 1 76 ? -15.951 -0.445 11.294 1.00 75.50 76 ILE A C 1
ATOM 568 O O . ILE A 1 76 ? -14.887 -0.159 10.747 1.00 75.50 76 ILE A O 1
ATOM 572 N N . ARG A 1 77 ? -17.012 0.367 11.229 1.00 76.50 77 ARG A N 1
ATOM 573 C CA . ARG A 1 77 ? -17.038 1.592 10.417 1.00 76.50 77 ARG A CA 1
ATOM 574 C C . ARG A 1 77 ? -18.046 2.594 10.962 1.00 76.50 77 ARG A C 1
ATOM 576 O O . ARG A 1 77 ? -19.092 2.185 11.466 1.00 76.50 77 ARG A O 1
ATOM 583 N N . ILE A 1 78 ? -17.758 3.883 10.817 1.00 82.25 78 ILE A N 1
ATOM 584 C CA . ILE A 1 78 ? -18.746 4.946 11.006 1.00 82.25 78 ILE A CA 1
ATOM 585 C C . ILE A 1 78 ? -19.234 5.390 9.640 1.00 82.25 78 ILE A C 1
ATOM 587 O O . ILE A 1 78 ? -18.435 5.665 8.755 1.00 82.25 78 ILE A O 1
ATOM 591 N N . GLU A 1 79 ? -20.544 5.471 9.465 1.00 81.25 79 GLU A N 1
ATOM 592 C CA . GLU A 1 79 ? -21.165 5.799 8.188 1.00 81.25 79 GLU A CA 1
ATOM 593 C C . GLU A 1 79 ? -22.080 6.992 8.348 1.00 81.25 79 GLU A C 1
ATOM 595 O O . GLU A 1 79 ? -22.799 7.107 9.343 1.00 81.25 79 GLU A O 1
ATOM 600 N N . THR A 1 80 ? -22.056 7.879 7.362 1.00 79.75 80 THR A N 1
ATOM 601 C CA . THR A 1 80 ? -22.834 9.113 7.403 1.00 79.75 80 THR A CA 1
ATOM 602 C C . THR A 1 80 ? -23.893 9.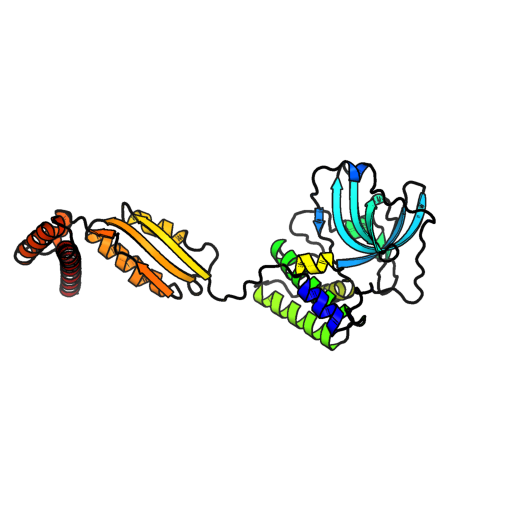083 6.316 1.00 79.75 80 THR A C 1
ATOM 604 O O . THR A 1 80 ? -23.593 8.851 5.149 1.00 79.75 80 THR A O 1
ATOM 607 N N . GLY A 1 81 ? -25.144 9.350 6.683 1.00 75.00 81 GLY A N 1
ATOM 608 C CA . GLY A 1 81 ? -26.243 9.436 5.729 1.00 75.00 81 GLY A CA 1
ATOM 609 C C . GLY A 1 81 ? -27.430 10.201 6.280 1.00 75.00 81 GLY A C 1
ATOM 610 O O . GLY A 1 81 ? -27.759 10.098 7.461 1.00 75.00 81 GLY A O 1
ATOM 611 N N . GLN A 1 82 ? -28.0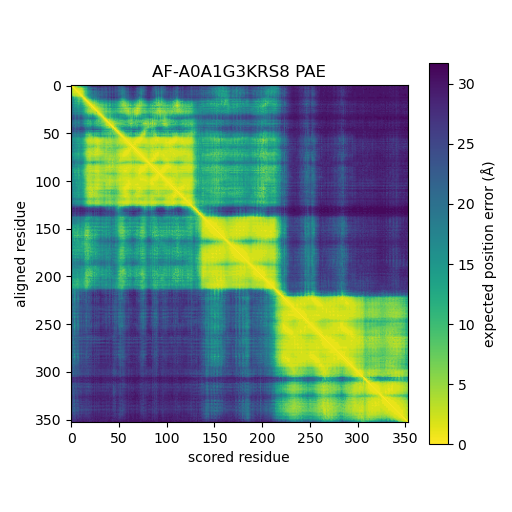67 10.997 5.416 1.00 77.00 82 GLN A N 1
ATOM 612 C CA . GLN A 1 82 ? -29.226 11.830 5.768 1.00 77.00 82 GLN A CA 1
ATOM 613 C C . GLN A 1 82 ? -28.982 12.725 7.005 1.00 77.00 82 GLN A C 1
ATOM 615 O O . GLN A 1 82 ? -29.868 12.910 7.837 1.00 77.00 82 GLN A O 1
ATOM 620 N N . GLY A 1 83 ? -27.760 13.252 7.158 1.00 78.31 83 GLY A N 1
ATOM 621 C CA . GLY A 1 83 ? -27.371 14.102 8.293 1.00 78.31 83 GLY A CA 1
ATOM 622 C C . GLY A 1 83 ? -27.202 13.364 9.628 1.00 78.31 83 GLY A C 1
ATOM 623 O O . GLY A 1 83 ? -27.069 14.005 10.668 1.00 78.31 83 GLY A O 1
ATOM 624 N N . LYS A 1 84 ? -27.208 12.028 9.618 1.00 85.62 84 LYS A N 1
ATOM 625 C CA . LYS A 1 84 ? -26.994 11.167 10.785 1.00 85.62 84 LYS A CA 1
ATOM 626 C C . LYS A 1 84 ? -25.719 10.352 10.617 1.00 85.62 84 LYS A C 1
ATOM 628 O O . LYS A 1 84 ? -25.295 10.083 9.495 1.00 85.62 84 LYS A O 1
ATOM 633 N N . ARG A 1 85 ? -25.139 9.939 11.745 1.00 85.94 85 ARG A N 1
ATOM 634 C CA . ARG A 1 85 ? -23.980 9.043 11.790 1.00 85.94 85 ARG A CA 1
ATOM 635 C C . ARG A 1 85 ? -24.353 7.722 12.454 1.00 85.94 85 ARG A C 1
ATOM 637 O O . ARG A 1 85 ? -25.034 7.709 13.485 1.00 85.94 85 ARG A O 1
ATOM 644 N N . TYR A 1 86 ? -23.893 6.629 11.867 1.00 88.12 86 TYR A N 1
ATOM 645 C CA . TYR A 1 86 ? -24.178 5.268 12.290 1.00 88.12 86 TYR A CA 1
ATOM 646 C C . TYR A 1 86 ? -22.875 4.525 12.540 1.00 88.12 86 TYR A C 1
ATOM 648 O O . TYR A 1 86 ? -21.977 4.544 11.706 1.00 88.12 86 TYR A O 1
ATOM 656 N N . LEU A 1 87 ? -22.788 3.833 13.667 1.00 87.88 87 LEU A N 1
ATOM 657 C CA . LEU A 1 87 ? -21.710 2.906 13.959 1.00 87.88 87 LEU A CA 1
ATOM 658 C C . LEU A 1 87 ? -22.120 1.511 13.488 1.00 87.88 87 LEU A C 1
ATOM 660 O O . LEU A 1 87 ? -23.026 0.905 14.065 1.00 87.88 87 LEU A O 1
ATOM 664 N N . ARG A 1 88 ? -21.435 0.979 12.475 1.00 86.56 88 ARG A N 1
ATOM 665 C CA . ARG A 1 88 ? -21.462 -0.453 12.173 1.00 86.56 88 ARG A CA 1
ATOM 666 C C . ARG A 1 88 ? -20.478 -1.156 13.099 1.00 86.56 88 ARG A C 1
ATOM 668 O O . ARG A 1 88 ? -19.303 -0.787 13.149 1.00 86.56 88 ARG A O 1
ATOM 675 N N . ALA A 1 89 ? -20.947 -2.177 13.802 1.00 85.88 89 ALA A N 1
ATOM 676 C CA . ALA A 1 89 ? -20.128 -2.943 14.726 1.00 85.88 89 ALA A CA 1
ATOM 677 C C . ALA A 1 89 ? -20.597 -4.400 14.831 1.00 85.88 89 ALA A C 1
ATOM 679 O O . ALA A 1 89 ? -21.778 -4.704 14.648 1.00 85.88 89 ALA A O 1
ATOM 680 N N . PHE A 1 90 ? -19.682 -5.302 15.168 1.00 82.81 90 PHE A N 1
ATOM 681 C CA . PHE A 1 90 ? -20.011 -6.669 15.548 1.00 82.81 90 PHE A CA 1
ATOM 682 C C . PHE A 1 90 ? -20.451 -6.702 17.014 1.00 82.81 90 PHE A C 1
ATOM 684 O O . PHE A 1 90 ? -19.714 -6.277 17.902 1.00 82.81 90 PHE A O 1
ATOM 691 N N . CYS A 1 91 ? -21.659 -7.195 17.291 1.00 86.06 91 CYS A N 1
ATOM 692 C CA . CYS A 1 91 ? -22.159 -7.336 18.654 1.00 86.06 91 CYS A CA 1
ATOM 693 C C . CYS A 1 91 ? -21.827 -8.728 19.196 1.00 86.06 91 CYS A C 1
ATOM 695 O O . CYS A 1 91 ? -22.465 -9.708 18.814 1.00 86.06 91 CYS A O 1
ATOM 697 N N . HIS A 1 92 ? -20.895 -8.806 20.149 1.00 81.44 92 HIS A N 1
ATOM 698 C CA . HIS A 1 92 ? -20.396 -10.074 20.711 1.00 81.44 92 HIS A CA 1
ATOM 699 C C . HIS A 1 92 ? -21.483 -10.930 21.363 1.00 81.44 92 HIS A C 1
ATOM 701 O O . HIS A 1 92 ? -21.479 -12.153 21.255 1.00 81.44 92 HIS A O 1
ATOM 707 N N . HIS A 1 93 ? -22.479 -10.284 21.964 1.00 82.69 93 HIS A N 1
ATOM 708 C CA . HIS A 1 93 ? -23.587 -10.967 22.626 1.00 82.69 93 HIS A CA 1
ATOM 709 C C . HIS A 1 93 ? -24.612 -11.553 21.656 1.00 82.69 93 HIS A C 1
ATOM 711 O O . HIS A 1 93 ? -25.222 -12.580 21.939 1.00 82.69 93 HIS A O 1
ATOM 717 N N . ARG A 1 94 ? -24.819 -10.890 20.514 1.00 80.06 94 ARG A N 1
ATOM 718 C CA . ARG A 1 94 ? -25.710 -11.375 19.450 1.00 80.06 94 ARG A CA 1
ATOM 719 C C . ARG A 1 94 ? -24.974 -12.235 18.426 1.00 80.06 94 ARG A C 1
ATOM 721 O O . ARG A 1 94 ? -25.633 -12.907 17.646 1.00 80.06 94 ARG A O 1
ATOM 728 N N . ARG A 1 95 ? -23.636 -12.207 18.434 1.00 76.62 95 ARG A N 1
ATOM 729 C CA . ARG A 1 95 ? -22.755 -12.831 17.436 1.00 76.62 95 ARG A CA 1
ATOM 730 C C . ARG A 1 95 ? -23.146 -12.449 16.006 1.00 76.62 95 ARG A C 1
ATOM 732 O O . ARG A 1 95 ? -23.171 -13.287 15.112 1.00 76.62 95 ARG A O 1
ATOM 739 N N . ALA A 1 96 ? -23.500 -11.180 15.819 1.00 78.50 96 ALA A N 1
ATOM 740 C CA . ALA A 1 96 ? -23.999 -10.648 14.560 1.00 78.50 96 ALA A CA 1
ATOM 741 C C . ALA A 1 96 ? -23.584 -9.185 14.387 1.00 78.50 96 ALA A C 1
ATOM 743 O O . ALA A 1 96 ? -23.439 -8.444 15.367 1.00 78.50 96 ALA A O 1
ATOM 744 N N . GLN A 1 97 ? -23.445 -8.758 13.132 1.00 81.88 97 GLN A N 1
ATOM 745 C CA . GLN A 1 97 ? -23.260 -7.351 12.796 1.00 81.88 97 GLN A CA 1
ATOM 746 C C . GLN A 1 97 ? -24.530 -6.549 13.089 1.00 81.88 97 GLN A C 1
ATOM 748 O O . GLN A 1 97 ? -25.659 -7.009 12.895 1.00 81.88 97 GLN A O 1
ATOM 753 N N . ARG A 1 98 ? -24.330 -5.333 13.593 1.00 86.19 98 ARG A N 1
ATOM 754 C CA . ARG A 1 98 ? -25.380 -4.396 13.983 1.00 86.19 98 ARG A CA 1
ATOM 755 C C . ARG A 1 98 ? -24.996 -2.977 13.602 1.00 86.19 98 ARG A C 1
ATOM 757 O O . ARG A 1 98 ? -23.819 -2.638 13.488 1.00 86.19 98 ARG A O 1
ATOM 764 N N . VAL A 1 99 ? -26.023 -2.151 13.446 1.00 89.06 99 VAL A N 1
ATOM 765 C CA . VAL A 1 99 ? -25.891 -0.729 13.142 1.00 89.06 99 VAL A CA 1
ATOM 766 C C . VAL A 1 99 ? -26.521 0.068 14.275 1.00 89.06 99 VAL A C 1
ATOM 768 O O . VAL A 1 99 ? -27.695 -0.114 14.595 1.00 89.06 99 VAL A O 1
ATOM 771 N N . PHE A 1 100 ? -25.742 0.961 14.876 1.00 90.25 100 PHE A N 1
ATOM 772 C CA . PHE A 1 100 ? -26.152 1.794 15.999 1.00 90.25 100 PHE A CA 1
ATOM 773 C C . PHE A 1 100 ? -26.171 3.260 15.574 1.00 90.25 100 PHE A C 1
ATOM 775 O O . PHE A 1 100 ? -25.157 3.802 15.146 1.00 90.25 100 PHE A O 1
ATOM 782 N N . LEU A 1 101 ? -27.315 3.932 15.708 1.00 90.38 101 LEU A N 1
ATOM 783 C CA . LEU A 1 101 ? -27.377 5.386 15.522 1.00 90.38 101 LEU A CA 1
ATOM 784 C C . LEU A 1 101 ? -26.555 6.082 16.620 1.00 90.38 101 LEU A C 1
ATOM 786 O O . LEU A 1 101 ? -26.851 5.908 17.799 1.00 90.38 101 LEU A O 1
ATOM 790 N N . MET A 1 102 ? -25.553 6.882 16.255 1.00 89.00 102 MET A N 1
ATOM 791 C CA . MET A 1 102 ? -24.579 7.404 17.225 1.00 89.00 102 MET A CA 1
ATOM 792 C C . MET A 1 102 ? -25.187 8.350 18.261 1.00 89.00 102 MET A C 1
ATOM 794 O O . MET A 1 102 ? -24.784 8.328 19.417 1.00 89.00 102 MET A O 1
ATOM 798 N N . THR A 1 103 ? -26.220 9.111 17.890 1.00 90.44 103 THR A N 1
ATOM 799 C CA . THR A 1 103 ? -26.942 9.999 18.821 1.00 90.44 103 THR A CA 1
ATOM 800 C C . THR A 1 103 ? -27.721 9.253 19.908 1.00 90.44 103 THR A C 1
ATOM 802 O O . THR A 1 103 ? -28.275 9.882 20.803 1.00 90.44 103 THR A O 1
ATOM 805 N N . ARG A 1 104 ? -27.805 7.922 19.816 1.00 91.94 104 ARG A N 1
ATOM 806 C CA . ARG A 1 104 ? -28.453 7.031 20.786 1.00 91.94 104 ARG A CA 1
ATOM 807 C C . ARG A 1 104 ? -27.458 6.253 21.656 1.00 91.94 104 ARG A C 1
ATOM 809 O O . ARG A 1 104 ? -27.868 5.394 22.436 1.00 91.94 104 ARG A O 1
ATOM 816 N N . ILE A 1 105 ? -26.161 6.508 21.487 1.00 93.69 105 ILE A N 1
ATOM 817 C CA . ILE A 1 105 ? -25.115 5.994 22.370 1.00 93.69 105 ILE A CA 1
ATOM 818 C C . ILE A 1 105 ? -24.996 6.988 23.529 1.00 93.69 105 ILE A C 1
ATOM 820 O O . ILE A 1 105 ? -24.433 8.068 23.365 1.00 93.69 105 ILE A O 1
ATOM 824 N N . ASP A 1 106 ? -25.560 6.623 24.679 1.00 92.50 106 ASP A N 1
ATOM 825 C CA . ASP A 1 106 ? -25.584 7.459 25.882 1.00 92.50 106 ASP A CA 1
ATOM 826 C C . ASP A 1 106 ? -24.155 7.603 26.450 1.00 92.50 106 ASP A C 1
ATOM 828 O O . ASP A 1 106 ? -23.722 8.709 26.764 1.00 92.50 106 ASP A O 1
ATOM 832 N N . ALA A 1 107 ? -23.394 6.503 26.507 1.00 92.31 107 ALA A N 1
ATOM 833 C CA . ALA A 1 107 ? -22.015 6.472 27.002 1.00 92.31 107 ALA A CA 1
ATOM 834 C C . ALA A 1 107 ? -21.189 5.348 26.359 1.00 92.31 107 ALA A C 1
ATOM 836 O O . ALA A 1 107 ? -21.734 4.339 25.891 1.00 92.31 107 ALA A O 1
ATOM 837 N N . VAL A 1 108 ? -19.869 5.528 26.358 1.00 89.50 108 VAL A N 1
ATOM 838 C CA . VAL A 1 108 ? -18.868 4.547 25.934 1.00 89.50 108 VAL A CA 1
ATOM 839 C C . VAL A 1 108 ? -17.976 4.212 27.121 1.00 89.50 108 VAL A C 1
ATOM 841 O O . VAL A 1 108 ? -17.459 5.110 27.782 1.00 89.50 108 VAL A O 1
ATOM 844 N N . HIS A 1 109 ? -17.769 2.923 27.365 1.00 87.75 109 HIS A N 1
ATOM 845 C CA . HIS A 1 109 ? -16.908 2.407 28.421 1.00 87.75 109 HIS A CA 1
ATOM 846 C C . HIS A 1 109 ? -15.780 1.555 27.838 1.00 87.75 109 HIS A C 1
ATOM 848 O O . HIS A 1 109 ? -15.941 0.911 26.793 1.00 87.75 109 HIS A O 1
ATOM 854 N N . ASP A 1 110 ? -14.650 1.541 28.535 1.00 80.62 110 ASP A N 1
ATOM 855 C CA . ASP A 1 110 ? -13.494 0.725 28.197 1.00 80.62 110 ASP A CA 1
ATOM 856 C C . ASP A 1 110 ? -13.832 -0.768 28.332 1.00 80.62 110 ASP A C 1
ATOM 858 O O . ASP A 1 110 ? -14.475 -1.197 29.292 1.00 80.62 110 ASP A O 1
ATOM 862 N N . ALA A 1 111 ? -13.443 -1.566 27.336 1.00 80.38 111 ALA A N 1
ATOM 863 C CA . ALA A 1 111 ? -13.760 -2.991 27.299 1.00 80.38 111 ALA A CA 1
ATOM 864 C C . ALA A 1 111 ? -12.889 -3.832 28.248 1.00 80.38 111 ALA A C 1
ATOM 866 O O . ALA A 1 111 ? -13.268 -4.949 28.580 1.00 80.38 111 ALA A O 1
ATOM 867 N N . GLU A 1 112 ? -11.748 -3.324 28.706 1.00 71.38 112 GLU A N 1
ATOM 868 C CA . GLU A 1 112 ? -10.890 -4.015 29.667 1.00 71.38 112 GLU A CA 1
ATOM 869 C C . GLU A 1 112 ? -11.263 -3.623 31.100 1.00 71.38 112 GLU A C 1
ATOM 871 O O . GLU A 1 112 ? -11.522 -4.489 31.937 1.00 71.38 112 GLU A O 1
ATOM 876 N N . THR A 1 113 ? -11.351 -2.319 31.381 1.00 78.12 113 THR A N 1
ATOM 877 C CA . THR A 1 113 ? -11.544 -1.819 32.754 1.00 78.12 113 THR A CA 1
ATOM 878 C C . THR A 1 113 ? -13.010 -1.601 33.128 1.00 78.12 113 THR A C 1
ATOM 880 O O . THR A 1 113 ? -13.365 -1.661 34.304 1.00 78.12 113 THR A O 1
ATOM 883 N N . GLY A 1 114 ? -13.884 -1.364 32.146 1.00 80.69 114 GLY A N 1
ATOM 884 C CA . GLY A 1 114 ? -15.278 -0.972 32.367 1.00 80.69 114 GLY A CA 1
ATOM 885 C C . GLY A 1 114 ? -15.468 0.502 32.744 1.00 80.69 114 GLY A C 1
ATOM 886 O O . GLY A 1 114 ? -16.603 0.920 32.981 1.00 80.69 114 GLY A O 1
ATOM 887 N N . GLU A 1 115 ? -14.395 1.296 32.799 1.00 85.19 115 GLU A N 1
ATOM 888 C CA . GLU A 1 115 ? -14.468 2.728 33.101 1.00 85.19 115 GLU A CA 1
ATOM 889 C C . GLU A 1 115 ? -15.174 3.493 31.979 1.00 85.19 115 GLU A C 1
ATOM 891 O O . GLU A 1 115 ? -14.999 3.197 30.798 1.00 85.19 115 GLU A O 1
ATOM 896 N N . GLU A 1 116 ? -15.990 4.486 32.337 1.00 86.81 116 GLU A N 1
ATOM 897 C CA . GLU A 1 116 ? -16.595 5.380 31.349 1.00 86.81 116 GLU A CA 1
ATOM 898 C C . GLU A 1 116 ? -15.515 6.253 30.705 1.00 86.81 116 GLU A C 1
ATOM 900 O O . GLU A 1 116 ? -14.798 6.980 31.390 1.00 86.81 116 GLU A O 1
ATOM 905 N N . LEU A 1 117 ? -15.408 6.168 29.381 1.00 82.25 117 LEU A N 1
ATOM 906 C CA . LEU A 1 117 ? -14.449 6.928 28.589 1.00 82.25 117 LEU A CA 1
ATOM 907 C C . LEU A 1 117 ? -15.010 8.310 28.243 1.00 82.25 117 LEU A C 1
ATOM 909 O O . LEU A 1 117 ? -14.333 9.314 28.442 1.00 82.25 117 LEU A O 1
ATOM 913 N N . ALA A 1 118 ? -16.233 8.354 27.703 1.00 86.25 118 ALA A N 1
ATOM 914 C CA . ALA A 1 118 ? -16.953 9.580 27.353 1.00 86.25 118 ALA A CA 1
ATOM 915 C C . ALA A 1 118 ? -18.408 9.282 26.937 1.00 86.25 118 ALA A C 1
ATOM 917 O O . ALA A 1 118 ? -18.783 8.132 26.687 1.00 86.25 118 ALA A O 1
ATOM 918 N N . GLY A 1 119 ? -19.211 10.338 26.770 1.00 87.88 119 GLY A N 1
ATOM 919 C CA . GLY A 1 119 ? -20.488 10.263 26.056 1.00 87.88 119 GLY A CA 1
ATOM 920 C C . GLY A 1 119 ? -20.296 9.837 24.594 1.00 87.88 119 GLY A C 1
ATOM 921 O O . GLY A 1 119 ? -19.253 10.101 23.993 1.00 87.88 119 GLY A O 1
ATOM 922 N N . GLY A 1 120 ? -21.303 9.193 23.993 1.00 81.69 120 GLY A N 1
ATOM 923 C CA . GLY A 1 120 ? -21.179 8.612 22.648 1.00 81.69 120 GLY A CA 1
ATOM 924 C C . GLY A 1 120 ? -20.742 9.606 21.570 1.00 81.69 120 GLY A C 1
ATOM 925 O O . GLY A 1 120 ? -19.794 9.346 20.833 1.00 81.69 120 GLY A O 1
ATOM 926 N N . THR A 1 121 ? -21.392 10.768 21.489 1.00 80.44 121 THR A N 1
ATOM 927 C CA . THR A 1 121 ? -21.040 11.799 20.497 1.00 80.44 121 THR A CA 1
ATOM 928 C C . THR A 1 121 ? -19.605 12.294 20.669 1.00 80.44 121 THR A C 1
ATOM 930 O O . THR A 1 121 ? -18.890 12.410 19.676 1.00 80.44 121 THR A O 1
ATOM 933 N N . ASP A 1 122 ? -19.180 12.537 21.910 1.00 79.62 122 ASP A N 1
ATOM 934 C CA . ASP A 1 122 ? -17.863 13.098 22.222 1.00 79.62 122 ASP A CA 1
ATOM 935 C C . ASP A 1 122 ? -16.748 12.086 21.957 1.00 79.62 122 ASP A C 1
ATOM 937 O O . ASP A 1 122 ? -15.745 12.423 21.329 1.00 79.62 122 ASP A O 1
ATOM 941 N N . TYR A 1 123 ? -16.960 10.822 22.342 1.00 82.25 123 TYR A N 1
ATOM 942 C CA . TYR A 1 123 ? -16.011 9.736 22.092 1.00 82.25 123 TYR A CA 1
ATOM 943 C C . TYR A 1 123 ? -15.697 9.587 20.600 1.00 82.25 123 TYR A C 1
ATOM 945 O O . TYR A 1 123 ? -14.549 9.382 20.205 1.00 82.25 123 TYR A O 1
ATOM 953 N N . PHE A 1 124 ? -16.722 9.715 19.753 1.00 80.38 124 PHE A N 1
ATOM 954 C CA . PHE A 1 124 ? -16.584 9.516 18.315 1.00 80.38 124 PHE A CA 1
ATOM 955 C C . PHE A 1 124 ? -16.424 10.809 17.494 1.00 80.38 124 PHE A C 1
ATOM 957 O O . PHE A 1 124 ? -16.361 10.756 16.256 1.00 80.38 124 PHE A O 1
ATOM 964 N N . ALA A 1 125 ? -16.377 11.974 18.141 1.00 74.12 125 ALA A N 1
ATOM 965 C CA . ALA A 1 125 ? -16.146 13.257 17.481 1.00 74.12 125 ALA A CA 1
ATOM 966 C C . ALA A 1 125 ? -14.804 13.316 16.717 1.00 74.12 125 ALA A C 1
ATOM 968 O O . ALA A 1 125 ? -14.805 13.819 15.593 1.00 74.12 125 ALA A O 1
ATOM 969 N N . PRO A 1 126 ? -13.684 12.746 17.216 1.00 65.44 126 PRO A N 1
ATOM 970 C CA . PRO A 1 126 ? -12.402 12.783 16.503 1.00 65.44 126 PRO A CA 1
ATOM 971 C C . PRO A 1 126 ? -12.382 12.002 15.178 1.00 65.44 126 PRO A C 1
ATOM 973 O O . PRO A 1 126 ? -11.507 12.227 14.344 1.00 65.44 126 PRO A O 1
ATOM 976 N N . PHE A 1 127 ? -13.342 11.094 14.970 1.00 64.88 127 PHE A N 1
ATOM 977 C CA . PHE A 1 127 ? -13.485 10.292 13.748 1.00 64.88 127 PHE A CA 1
ATOM 978 C C . PHE A 1 127 ? -14.425 10.947 12.725 1.00 64.88 127 PHE A C 1
ATOM 980 O O . PHE A 1 127 ? -15.075 10.234 11.975 1.00 64.88 127 PHE A O 1
ATOM 987 N N . ALA A 1 128 ? -14.627 12.267 12.782 1.00 52.88 128 ALA A N 1
ATOM 988 C CA . ALA A 1 128 ? -15.620 12.975 11.970 1.00 52.88 128 ALA A CA 1
ATOM 989 C C . ALA A 1 128 ? -15.033 13.811 10.818 1.00 52.88 128 ALA A C 1
ATOM 991 O O . ALA A 1 128 ? -15.817 14.439 10.109 1.00 52.88 128 ALA A O 1
ATOM 992 N N . ASP A 1 129 ? -13.706 13.867 10.641 1.00 44.53 129 ASP A N 1
ATOM 993 C CA . ASP A 1 129 ? -13.095 14.802 9.687 1.00 44.53 129 ASP A CA 1
ATOM 994 C C . ASP A 1 129 ? -11.976 14.172 8.842 1.00 44.53 129 ASP A C 1
ATOM 996 O O . ASP A 1 129 ? -10.981 13.641 9.345 1.00 44.53 129 ASP A O 1
ATOM 1000 N N . ASP A 1 130 ? -12.163 14.266 7.527 1.00 44.09 130 ASP A N 1
ATOM 1001 C CA . ASP A 1 130 ? -11.451 13.559 6.456 1.00 44.09 130 ASP A CA 1
ATOM 1002 C C . ASP A 1 130 ? -10.158 14.288 6.032 1.00 44.09 130 ASP A C 1
ATOM 1004 O O . ASP A 1 130 ? -9.722 14.287 4.880 1.00 44.09 130 ASP A O 1
ATOM 1008 N N . ARG A 1 131 ? -9.524 14.989 6.972 1.00 38.12 131 ARG A N 1
ATOM 1009 C CA . ARG A 1 131 ? -8.276 15.725 6.748 1.00 38.12 131 ARG A CA 1
ATOM 1010 C C . ARG A 1 131 ? -7.340 15.405 7.884 1.00 38.12 131 ARG A C 1
ATOM 1012 O O . ARG A 1 131 ? -7.618 15.828 8.996 1.00 38.12 131 ARG A O 1
ATOM 1019 N N . ILE A 1 132 ? -6.281 14.640 7.578 1.00 39.66 132 ILE A N 1
ATOM 1020 C CA . ILE A 1 132 ? -5.133 14.318 8.449 1.00 39.66 132 ILE A CA 1
ATOM 1021 C C . ILE A 1 132 ? -5.535 14.442 9.915 1.00 39.66 132 ILE A C 1
ATOM 1023 O O . ILE A 1 132 ? -5.303 15.481 10.526 1.00 39.66 132 ILE A O 1
ATOM 1027 N N . SER A 1 133 ? -6.252 13.440 10.430 1.00 37.78 133 SER A N 1
ATOM 1028 C CA . SER A 1 133 ? -6.797 13.535 11.780 1.00 37.78 133 SER A CA 1
ATOM 1029 C C . SER A 1 133 ? -5.672 13.895 12.754 1.00 37.78 133 SER A C 1
ATOM 1031 O O . SER A 1 133 ? -4.812 13.071 13.055 1.00 37.78 133 SER A O 1
ATOM 1033 N N . ALA A 1 134 ? -5.705 15.132 13.252 1.00 37.28 134 ALA A N 1
ATOM 1034 C CA . ALA A 1 134 ? -4.952 15.590 14.413 1.00 37.28 134 ALA A CA 1
ATOM 1035 C C . ALA A 1 134 ? -5.540 14.994 15.710 1.00 37.28 134 ALA A C 1
ATOM 1037 O O . ALA A 1 134 ? -5.318 15.511 16.802 1.00 37.28 134 ALA A O 1
ATOM 1038 N N . SER A 1 135 ? -6.334 13.923 15.589 1.00 44.03 135 SER A N 1
ATOM 1039 C CA . SER A 1 135 ? -6.739 13.083 16.701 1.00 44.03 135 SER A CA 1
ATOM 1040 C C . SER A 1 135 ? -5.498 12.416 17.302 1.00 44.03 135 SER A C 1
ATOM 1042 O O . SER A 1 135 ? -4.654 11.923 16.546 1.00 44.03 135 SER A O 1
ATOM 1044 N N . PRO A 1 136 ? -5.415 12.304 18.637 1.00 44.53 136 PRO A N 1
ATOM 1045 C CA . PRO A 1 136 ? -4.412 11.492 19.331 1.00 44.53 136 PRO A CA 1
ATOM 1046 C C . PRO A 1 136 ? -4.278 10.059 18.778 1.00 44.53 136 PRO A C 1
ATOM 1048 O O . PRO A 1 136 ? -3.218 9.456 18.863 1.00 44.53 136 PRO A O 1
ATOM 1051 N N . LEU A 1 137 ? -5.333 9.530 18.145 1.00 50.47 137 LEU A N 1
ATOM 1052 C CA . LEU A 1 137 ? -5.382 8.184 17.557 1.00 50.47 137 LEU A CA 1
ATOM 1053 C C . LEU A 1 137 ? -4.931 8.119 16.085 1.00 50.47 137 LEU A C 1
ATOM 1055 O O . LEU A 1 137 ? -4.877 7.042 15.501 1.00 50.47 137 LEU A O 1
ATOM 1059 N N . GLY A 1 138 ? -4.661 9.262 15.448 1.00 56.31 138 GLY A N 1
ATOM 1060 C CA . GLY A 1 138 ? -4.184 9.322 14.064 1.00 56.31 138 GLY A CA 1
ATOM 1061 C C . GLY A 1 138 ? -2.675 9.112 13.927 1.00 56.31 138 GLY A C 1
ATOM 1062 O O . GLY A 1 138 ? -2.209 8.868 12.813 1.00 56.31 138 GLY A O 1
ATOM 1063 N N . TRP A 1 139 ? -1.936 9.238 15.038 1.00 72.12 139 TRP A N 1
ATOM 1064 C CA . TRP A 1 139 ? -0.478 9.081 15.163 1.00 72.12 139 TRP A CA 1
ATOM 1065 C C . TRP A 1 139 ? 0.354 9.877 14.140 1.00 72.12 139 TRP A C 1
ATOM 1067 O O . TRP A 1 139 ? 1.495 9.539 13.854 1.00 72.12 139 TRP A O 1
ATOM 1077 N N . GLY A 1 140 ? -0.211 10.934 13.545 1.00 68.19 140 GLY A N 1
ATOM 1078 C CA . GLY A 1 140 ? 0.443 11.680 12.463 1.00 68.19 140 GLY A CA 1
ATOM 1079 C C . GLY A 1 140 ? 0.582 10.903 11.144 1.00 68.19 140 GLY A C 1
ATOM 1080 O O . GLY A 1 140 ? 1.312 11.345 10.261 1.00 68.19 140 GLY A O 1
ATOM 1081 N N . LEU A 1 141 ? -0.113 9.771 10.989 1.00 70.06 141 LEU A N 1
ATOM 1082 C CA . LEU A 1 141 ? -0.065 8.930 9.793 1.00 70.06 141 LEU A CA 1
ATOM 1083 C C . LEU A 1 141 ? -1.007 9.436 8.700 1.00 70.06 141 LEU A C 1
ATOM 1085 O O . LEU A 1 141 ? -2.155 9.822 8.971 1.00 70.06 141 LEU A O 1
ATOM 1089 N N . SER A 1 142 ? -0.554 9.340 7.446 1.00 63.66 142 SER A N 1
ATOM 1090 C CA . SER A 1 142 ? -1.429 9.476 6.277 1.00 63.66 142 SER A CA 1
ATOM 1091 C C . SER A 1 142 ? -2.505 8.373 6.253 1.00 63.66 142 SER A C 1
ATOM 1093 O O . SER A 1 142 ? -2.332 7.327 6.886 1.00 63.66 142 SER A O 1
ATOM 1095 N N . PRO A 1 143 ? -3.617 8.550 5.513 1.00 57.03 143 PRO A N 1
ATOM 1096 C CA . PRO A 1 143 ? -4.661 7.527 5.411 1.00 57.03 143 PRO A CA 1
ATOM 1097 C C . PRO A 1 143 ? -4.145 6.162 4.933 1.00 57.03 143 PRO A C 1
ATOM 1099 O O . PRO A 1 143 ? -4.564 5.136 5.462 1.00 57.03 143 PRO A O 1
ATOM 1102 N N . VAL A 1 144 ? -3.203 6.151 3.981 1.00 60.53 144 VAL A N 1
ATOM 1103 C CA . VAL A 1 144 ? -2.594 4.922 3.442 1.00 60.53 144 VAL A CA 1
ATOM 1104 C C . VAL A 1 144 ? -1.734 4.233 4.500 1.00 60.53 144 VAL A C 1
ATOM 1106 O O . VAL A 1 144 ? -1.933 3.058 4.779 1.00 60.53 144 VAL A O 1
ATOM 1109 N N . GLN A 1 145 ? -0.845 4.983 5.154 1.00 71.62 145 GLN A N 1
ATOM 1110 C CA . GLN A 1 145 ? -0.006 4.484 6.250 1.00 71.62 145 GLN A CA 1
ATOM 1111 C C . GLN A 1 145 ? -0.841 3.915 7.404 1.00 71.62 145 GLN A C 1
ATOM 1113 O O . GLN A 1 145 ? -0.530 2.863 7.950 1.00 71.62 145 GLN A O 1
ATOM 1118 N N . ARG A 1 146 ? -1.939 4.588 7.760 1.00 74.44 146 ARG A N 1
ATOM 1119 C CA . ARG A 1 146 ? -2.843 4.129 8.818 1.00 74.44 146 ARG A CA 1
ATOM 1120 C C . ARG A 1 146 ? -3.567 2.838 8.438 1.00 74.44 146 ARG A C 1
ATOM 1122 O O . ARG A 1 146 ? -3.731 1.969 9.288 1.00 74.44 146 ARG A O 1
ATOM 1129 N N . ALA A 1 147 ? -4.012 2.722 7.188 1.00 66.44 147 ALA A N 1
ATOM 1130 C CA . ALA A 1 147 ? -4.654 1.510 6.694 1.00 66.44 147 ALA A CA 1
ATOM 1131 C C . ALA A 1 147 ? -3.681 0.321 6.684 1.00 66.44 147 ALA A C 1
ATOM 1133 O O . ALA A 1 147 ? -4.062 -0.766 7.109 1.00 66.44 147 ALA A O 1
ATOM 1134 N N . ASP A 1 148 ? -2.434 0.548 6.265 1.00 72.00 148 ASP A N 1
ATOM 1135 C CA . ASP A 1 148 ? -1.390 -0.478 6.200 1.00 72.00 148 ASP A CA 1
ATOM 1136 C C . ASP A 1 148 ? -0.984 -0.989 7.594 1.00 72.00 148 ASP A C 1
ATOM 1138 O O . ASP A 1 148 ? -1.076 -2.188 7.872 1.00 72.00 148 ASP A O 1
ATOM 1142 N N . LEU A 1 149 ? -0.666 -0.081 8.528 1.00 81.56 149 LEU A N 1
ATOM 1143 C CA . LEU A 1 149 ? -0.397 -0.448 9.924 1.00 81.56 149 LEU A CA 1
ATOM 1144 C C . LEU A 1 149 ? -1.602 -1.163 10.556 1.00 81.56 149 LEU A C 1
ATOM 1146 O O . LEU A 1 149 ? -1.448 -2.189 11.218 1.00 81.56 149 LEU A O 1
ATOM 1150 N N . GLY A 1 150 ? -2.812 -0.646 10.321 1.00 78.88 150 GLY A N 1
ATOM 1151 C CA . GLY A 1 150 ? -4.049 -1.235 10.827 1.00 78.88 150 GLY A CA 1
ATOM 1152 C C . GLY A 1 150 ? -4.298 -2.654 10.308 1.00 78.88 150 GLY A C 1
ATOM 1153 O O . GLY A 1 150 ? -4.771 -3.500 11.069 1.00 78.88 150 GLY A O 1
ATOM 1154 N N . ALA A 1 151 ? -3.956 -2.943 9.049 1.00 76.25 151 ALA A N 1
ATOM 1155 C CA . ALA A 1 151 ? -4.057 -4.285 8.480 1.00 76.25 151 ALA A CA 1
ATOM 1156 C C . ALA A 1 151 ? -3.079 -5.256 9.161 1.00 76.25 151 ALA A C 1
ATOM 1158 O O . ALA A 1 151 ? -3.492 -6.324 9.618 1.00 76.25 151 ALA A O 1
ATOM 1159 N N . GLY A 1 152 ? -1.814 -4.857 9.327 1.00 80.81 152 GLY A N 1
ATOM 1160 C CA . GLY A 1 152 ? -0.815 -5.667 10.029 1.00 80.81 152 GLY A CA 1
ATOM 1161 C C . GLY A 1 152 ? -1.213 -5.986 11.475 1.00 80.81 152 GLY A C 1
ATOM 1162 O O . GLY A 1 152 ? -1.230 -7.152 11.870 1.00 80.81 152 GLY A O 1
ATOM 1163 N N . LEU A 1 153 ? -1.629 -4.970 12.240 1.00 85.88 153 LEU A N 1
ATOM 1164 C CA . LEU A 1 153 ? -2.098 -5.145 13.620 1.00 85.88 153 LEU A CA 1
ATOM 1165 C C . LEU A 1 153 ? -3.346 -6.034 13.699 1.00 85.88 153 LEU A C 1
ATOM 1167 O O . LEU A 1 153 ? -3.435 -6.901 14.565 1.00 85.88 153 LEU A O 1
ATOM 1171 N N . THR A 1 154 ? -4.296 -5.865 12.775 1.00 80.62 154 THR A N 1
ATOM 1172 C CA . THR A 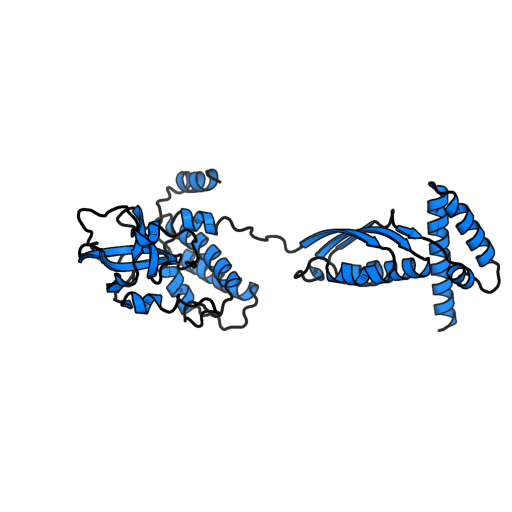1 154 ? -5.501 -6.707 12.698 1.00 80.62 154 THR A CA 1
ATOM 1173 C C . THR A 1 154 ? -5.137 -8.177 12.502 1.00 80.62 154 THR A C 1
ATOM 1175 O O . THR A 1 154 ? -5.707 -9.038 13.171 1.00 80.62 154 THR A O 1
ATOM 1178 N N . ALA A 1 155 ? -4.179 -8.470 11.620 1.00 82.94 155 ALA A N 1
ATOM 1179 C CA . ALA A 1 155 ? -3.736 -9.833 11.361 1.00 82.94 155 ALA A CA 1
ATOM 1180 C C . ALA A 1 155 ? -3.041 -10.459 12.579 1.00 82.94 155 ALA A C 1
ATOM 1182 O O . ALA A 1 155 ? -3.411 -11.558 12.993 1.00 82.94 155 ALA A O 1
ATOM 1183 N N . LEU A 1 156 ? -2.076 -9.749 13.175 1.00 86.56 156 LEU A N 1
ATOM 1184 C CA . LEU A 1 156 ? -1.316 -10.245 14.324 1.00 86.56 156 LEU A CA 1
ATOM 1185 C C . LEU A 1 156 ? -2.216 -10.474 15.541 1.00 86.56 156 LEU A C 1
ATOM 1187 O O . LEU A 1 156 ? -2.204 -11.556 16.112 1.00 86.56 156 LEU A O 1
ATOM 1191 N N . ILE A 1 157 ? -3.073 -9.511 15.879 1.00 83.31 157 ILE A N 1
ATOM 1192 C CA . ILE A 1 157 ? -3.944 -9.608 17.059 1.00 83.31 157 ILE A CA 1
ATOM 1193 C C . ILE A 1 157 ? -5.016 -10.682 16.884 1.00 83.31 157 ILE A C 1
ATOM 1195 O O . ILE A 1 157 ? -5.397 -11.334 17.855 1.00 83.31 157 ILE A O 1
ATOM 1199 N N . PHE A 1 158 ? -5.510 -10.890 15.660 1.00 81.69 158 PHE A N 1
ATOM 1200 C CA . PHE A 1 158 ? -6.407 -12.008 15.384 1.00 81.69 158 PHE A CA 1
ATOM 1201 C C . PHE A 1 158 ? -5.717 -13.346 15.673 1.00 81.69 158 PHE A C 1
ATOM 1203 O O . PHE A 1 158 ? -6.291 -14.189 16.363 1.00 81.69 158 PHE A O 1
ATOM 1210 N N . LEU A 1 159 ? -4.484 -13.527 15.184 1.00 82.38 159 LEU A N 1
ATOM 1211 C CA . LEU A 1 159 ? -3.709 -14.752 15.384 1.00 82.38 159 LEU A CA 1
ATOM 1212 C C . LEU A 1 159 ? -3.380 -14.971 16.865 1.00 82.38 159 LEU A C 1
ATOM 1214 O O . LEU A 1 159 ? -3.679 -16.046 17.379 1.00 82.38 159 LEU A O 1
ATOM 1218 N N . SER A 1 160 ? -2.890 -13.941 17.559 1.00 81.94 160 SER A N 1
ATOM 1219 C CA . SER A 1 160 ? -2.530 -14.003 18.984 1.00 81.94 160 SER A CA 1
ATOM 1220 C C . SER A 1 160 ? -3.711 -14.213 19.931 1.00 81.94 160 SER A C 1
ATOM 1222 O O . SER A 1 160 ? -3.536 -14.424 21.118 1.00 81.94 160 SER A O 1
ATOM 1224 N N . ARG A 1 161 ? -4.953 -14.112 19.447 1.00 76.75 161 ARG A N 1
ATOM 1225 C CA . ARG A 1 161 ? -6.153 -14.359 20.265 1.00 76.75 161 ARG A CA 1
ATOM 1226 C C . ARG A 1 161 ? -6.894 -15.636 19.904 1.00 76.75 161 ARG A C 1
ATOM 1228 O O . ARG A 1 161 ? -7.928 -15.919 20.512 1.00 76.75 161 ARG A O 1
ATOM 1235 N N . CYS A 1 162 ? -6.411 -16.400 18.926 1.00 71.25 162 CYS A N 1
ATOM 1236 C CA . CYS A 1 162 ? -7.083 -17.616 18.461 1.00 71.25 162 CYS A CA 1
ATOM 1237 C C . CYS A 1 162 ? -7.161 -18.714 19.536 1.00 71.25 162 CYS A C 1
ATOM 1239 O O . CYS A 1 162 ? -8.103 -19.515 19.532 1.00 71.25 162 CYS A O 1
ATOM 1241 N N . ASP A 1 163 ? -6.202 -18.748 20.459 1.00 65.38 163 ASP A N 1
ATOM 1242 C CA . ASP A 1 163 ? -6.161 -19.674 21.596 1.00 65.38 163 ASP A CA 1
ATOM 1243 C C . ASP A 1 163 ? -6.839 -19.111 22.865 1.00 65.38 163 ASP A C 1
ATOM 1245 O O . ASP A 1 163 ? -6.979 -19.811 23.869 1.00 65.38 163 ASP A O 1
ATOM 1249 N N . GLY A 1 164 ? -7.339 -17.872 22.794 1.00 60.72 164 GLY A N 1
ATOM 1250 C CA . GLY A 1 164 ? -8.067 -17.198 23.863 1.00 60.72 164 GLY A CA 1
ATOM 1251 C C . GLY A 1 164 ? -7.197 -16.449 24.876 1.00 60.72 164 GLY A C 1
ATOM 1252 O O . GLY A 1 164 ? -7.763 -15.900 25.825 1.00 60.72 164 GLY A O 1
ATOM 1253 N N . HIS A 1 165 ? -5.873 -16.382 24.700 1.00 68.69 165 HIS A N 1
ATOM 1254 C CA . HIS A 1 165 ? -4.985 -15.641 25.596 1.00 68.69 165 HIS A CA 1
ATOM 1255 C C . HIS A 1 165 ? -3.837 -14.985 24.828 1.00 68.69 165 HIS A C 1
ATOM 1257 O O . HIS A 1 165 ? -3.087 -15.685 24.178 1.00 68.69 165 HIS A O 1
ATOM 1263 N N . VAL A 1 166 ? -3.661 -13.665 24.976 1.00 72.00 166 VAL A N 1
ATOM 1264 C CA . VAL A 1 166 ? -2.452 -12.995 24.470 1.00 72.00 166 VAL A CA 1
ATOM 1265 C C . VAL A 1 166 ? -1.392 -13.013 25.561 1.00 72.00 166 VAL A C 1
ATOM 1267 O O . VAL A 1 166 ? -1.606 -12.402 26.615 1.00 72.00 166 VAL A O 1
ATOM 1270 N N . ASP A 1 167 ? -0.269 -13.679 25.323 1.00 80.81 167 ASP A N 1
ATOM 1271 C CA . ASP A 1 167 ? 0.835 -13.716 26.282 1.00 80.81 167 ASP A CA 1
ATOM 1272 C C . ASP A 1 167 ? 1.822 -12.538 26.118 1.00 80.81 167 ASP A C 1
ATOM 1274 O O . ASP A 1 167 ? 1.672 -11.652 25.272 1.00 80.81 167 ASP A O 1
ATOM 1278 N N . ALA A 1 168 ? 2.818 -12.456 27.004 1.00 82.44 168 ALA A N 1
ATOM 1279 C CA . ALA A 1 168 ? 3.803 -11.373 26.967 1.00 82.44 168 ALA A CA 1
ATOM 1280 C C . ALA A 1 168 ? 4.699 -11.423 25.715 1.00 82.44 168 ALA A C 1
ATOM 1282 O O . ALA A 1 168 ? 5.035 -10.371 25.183 1.00 82.44 168 ALA A O 1
ATOM 1283 N N . ALA A 1 169 ? 5.052 -12.617 25.230 1.00 83.06 169 ALA A N 1
ATOM 1284 C CA . ALA A 1 169 ? 5.904 -12.768 24.054 1.00 83.06 169 ALA A CA 1
ATOM 1285 C C . ALA A 1 169 ? 5.169 -12.336 22.778 1.00 83.06 169 ALA A C 1
ATOM 1287 O O . ALA A 1 169 ? 5.761 -11.721 21.898 1.00 83.06 169 ALA A O 1
ATOM 1288 N N . GLU A 1 170 ? 3.867 -12.596 22.692 1.00 84.94 170 GLU A N 1
ATOM 1289 C CA . GLU A 1 170 ? 3.046 -12.118 21.581 1.00 84.94 170 GLU A CA 1
ATOM 1290 C C . GLU A 1 170 ? 2.919 -10.593 21.566 1.00 84.94 170 GLU A C 1
ATOM 1292 O O . GLU A 1 170 ? 2.993 -9.984 20.500 1.00 84.94 170 GLU A O 1
ATOM 1297 N N . ASN A 1 171 ? 2.783 -9.959 22.735 1.00 84.31 171 ASN A N 1
ATOM 1298 C CA . ASN A 1 171 ? 2.808 -8.498 22.823 1.00 84.31 171 ASN A CA 1
ATOM 1299 C C . ASN A 1 171 ? 4.172 -7.930 22.394 1.00 84.31 171 ASN A C 1
ATOM 1301 O O . ASN A 1 171 ? 4.197 -6.987 21.605 1.00 84.31 171 ASN A O 1
ATOM 1305 N N . ASP A 1 172 ? 5.284 -8.542 22.818 1.00 84.69 172 ASP A N 1
ATOM 1306 C CA . ASP A 1 172 ? 6.638 -8.132 22.412 1.00 84.69 172 ASP A CA 1
ATOM 1307 C C . ASP A 1 172 ? 6.838 -8.226 20.884 1.00 84.69 172 ASP A C 1
ATOM 1309 O O . ASP A 1 172 ? 7.457 -7.348 20.272 1.00 84.69 172 ASP A O 1
ATOM 1313 N N . GLU A 1 173 ? 6.297 -9.263 20.237 1.00 87.38 173 GLU A N 1
ATOM 1314 C CA . GLU A 1 173 ? 6.337 -9.413 18.775 1.00 87.38 173 GLU A CA 1
ATOM 1315 C C . GLU A 1 173 ? 5.474 -8.360 18.062 1.00 87.38 173 GLU A C 1
ATOM 1317 O O . GLU A 1 173 ? 5.895 -7.792 17.049 1.00 87.38 173 GLU A O 1
ATOM 1322 N N . ILE A 1 174 ? 4.290 -8.040 18.597 1.00 88.06 174 ILE A N 1
ATOM 1323 C CA . ILE A 1 174 ? 3.430 -6.979 18.051 1.00 88.06 174 ILE A CA 1
ATOM 1324 C C . ILE A 1 174 ? 4.107 -5.606 18.199 1.00 88.06 174 ILE A C 1
ATOM 1326 O O . ILE A 1 174 ? 4.115 -4.815 17.249 1.00 88.06 174 ILE A O 1
ATOM 1330 N N . ASP A 1 175 ? 4.724 -5.317 19.343 1.00 87.94 175 ASP A N 1
ATOM 1331 C CA . ASP A 1 175 ? 5.459 -4.069 19.568 1.00 87.94 175 ASP A CA 1
ATOM 1332 C C . ASP A 1 175 ? 6.684 -3.980 18.634 1.00 87.94 175 ASP A C 1
ATOM 1334 O O . ASP A 1 175 ? 6.906 -2.953 17.980 1.00 87.94 175 ASP A O 1
ATOM 1338 N N . THR A 1 176 ? 7.416 -5.088 18.458 1.00 88.50 176 THR A N 1
ATOM 1339 C CA . THR A 1 176 ? 8.547 -5.198 17.517 1.00 88.50 176 THR A CA 1
ATOM 1340 C C . THR A 1 176 ? 8.115 -4.954 16.072 1.00 88.50 176 THR A C 1
ATOM 1342 O O . THR A 1 176 ? 8.791 -4.226 15.329 1.00 88.50 176 THR A O 1
ATOM 1345 N N . PHE A 1 177 ? 6.984 -5.533 15.662 1.00 90.88 177 PHE A N 1
ATOM 1346 C CA . PHE A 1 177 ? 6.379 -5.288 14.356 1.00 90.88 177 PHE A CA 1
ATOM 1347 C C . PHE A 1 177 ? 6.070 -3.802 14.173 1.00 90.88 177 PHE A C 1
ATOM 1349 O O . PHE A 1 177 ? 6.477 -3.214 13.169 1.00 90.88 177 PHE A O 1
ATOM 1356 N N . THR A 1 178 ? 5.406 -3.184 15.149 1.00 89.75 178 THR A N 1
ATOM 1357 C CA . THR A 1 178 ? 4.955 -1.792 15.057 1.00 89.75 178 THR A CA 1
ATOM 1358 C C . THR A 1 178 ? 6.138 -0.826 14.959 1.00 89.75 178 THR A C 1
ATOM 1360 O O . THR A 1 178 ? 6.155 0.045 14.086 1.00 89.75 178 THR A O 1
ATOM 1363 N N . ALA A 1 179 ? 7.176 -1.023 15.779 1.00 87.31 179 ALA A N 1
ATOM 1364 C CA . ALA A 1 179 ? 8.404 -0.233 15.725 1.00 87.31 179 ALA A CA 1
ATOM 1365 C C . ALA A 1 179 ? 9.152 -0.416 14.390 1.00 87.31 179 ALA A C 1
ATOM 1367 O O . ALA A 1 179 ? 9.591 0.556 13.769 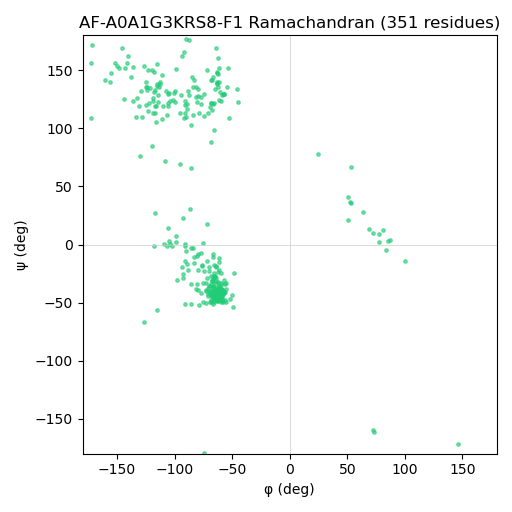1.00 87.31 179 ALA A O 1
ATOM 1368 N N . SER A 1 180 ? 9.258 -1.658 13.905 1.00 84.25 180 SER A N 1
ATOM 1369 C CA . SER A 1 180 ? 9.901 -1.966 12.621 1.00 84.25 180 SER A CA 1
ATOM 1370 C C . SER A 1 180 ? 9.150 -1.356 11.439 1.00 84.25 180 SER A C 1
ATOM 1372 O O . SER A 1 180 ? 9.773 -0.834 10.511 1.00 84.25 180 SER A O 1
ATOM 1374 N N . TRP A 1 181 ? 7.818 -1.414 11.465 1.00 90.25 181 TRP A N 1
ATOM 1375 C CA . TRP A 1 181 ? 6.959 -0.802 10.460 1.00 90.25 181 TRP A CA 1
ATOM 1376 C C . TRP A 1 181 ? 7.135 0.719 10.446 1.00 90.25 181 TRP A C 1
ATOM 1378 O O . TRP A 1 181 ? 7.351 1.289 9.379 1.00 90.25 181 TRP A O 1
ATOM 1388 N N . TRP A 1 182 ? 7.160 1.364 11.619 1.00 87.75 182 TRP A N 1
ATOM 1389 C CA . TRP A 1 182 ? 7.330 2.817 11.739 1.00 87.75 182 TRP A CA 1
ATOM 1390 C C . TRP A 1 182 ? 8.624 3.316 11.086 1.00 87.75 182 TRP A C 1
ATOM 1392 O O . TRP A 1 182 ? 8.624 4.311 10.360 1.00 87.75 182 TRP A O 1
ATOM 1402 N N . ILE A 1 183 ? 9.723 2.585 11.304 1.00 80.56 183 ILE A N 1
ATOM 1403 C CA . ILE A 1 183 ? 11.028 2.879 10.701 1.00 80.56 183 ILE A CA 1
ATOM 1404 C C . ILE A 1 183 ? 10.980 2.698 9.179 1.00 80.56 183 ILE A C 1
ATOM 1406 O O . ILE A 1 183 ? 11.469 3.554 8.445 1.00 80.56 183 ILE A O 1
ATOM 1410 N N . ARG A 1 184 ? 10.393 1.597 8.690 1.00 79.81 184 ARG A N 1
ATOM 1411 C CA . ARG A 1 184 ? 10.304 1.298 7.247 1.00 79.81 184 ARG A CA 1
ATOM 1412 C C . ARG A 1 184 ? 9.396 2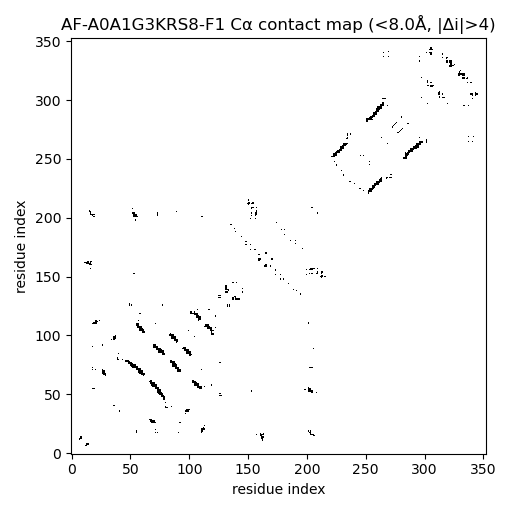.259 6.490 1.00 79.81 184 ARG A C 1
ATOM 1414 O O . ARG A 1 184 ? 9.649 2.519 5.323 1.00 79.81 184 ARG A O 1
ATOM 1421 N N . ALA A 1 185 ? 8.366 2.777 7.150 1.00 75.25 185 ALA A N 1
ATOM 1422 C CA . ALA A 1 185 ? 7.471 3.787 6.601 1.00 75.25 185 ALA A CA 1
ATOM 1423 C C . ALA A 1 185 ? 8.096 5.198 6.568 1.00 75.25 185 ALA A C 1
ATOM 1425 O O . ALA A 1 185 ? 7.415 6.144 6.171 1.00 75.25 185 ALA A O 1
ATOM 1426 N N . GLU A 1 186 ? 9.360 5.342 6.996 1.00 80.31 186 GLU A N 1
ATOM 1427 C CA . GLU A 1 186 ? 10.135 6.592 7.016 1.00 80.31 186 GLU A CA 1
ATOM 1428 C C . GLU A 1 186 ? 9.419 7.741 7.748 1.00 80.31 186 GLU A C 1
ATOM 1430 O O . GLU A 1 186 ? 9.510 8.916 7.389 1.00 80.31 186 GLU A O 1
ATOM 1435 N N . ILE A 1 187 ? 8.687 7.409 8.814 1.00 78.38 187 ILE A N 1
ATOM 1436 C CA . ILE A 1 187 ? 7.941 8.399 9.586 1.00 78.38 187 ILE A CA 1
ATOM 1437 C C . ILE A 1 187 ? 8.903 9.137 10.517 1.00 78.38 187 ILE A C 1
ATOM 1439 O O . ILE A 1 187 ? 9.438 8.582 11.474 1.00 78.38 187 ILE A O 1
ATOM 1443 N N . HIS A 1 188 ? 9.094 10.429 10.258 1.00 74.31 188 HIS A N 1
ATOM 1444 C CA . HIS A 1 188 ? 9.979 11.284 11.054 1.00 74.31 188 HIS A CA 1
ATOM 1445 C C . HIS A 1 188 ? 9.365 11.781 12.373 1.00 74.31 188 HIS A C 1
ATOM 1447 O O . HIS A 1 188 ? 10.063 12.391 13.184 1.00 74.31 188 HIS A O 1
ATOM 1453 N N . ALA A 1 189 ? 8.069 11.552 12.597 1.00 78.25 189 ALA A N 1
ATOM 1454 C CA . ALA A 1 189 ? 7.423 11.877 13.863 1.00 78.25 189 ALA A CA 1
ATOM 1455 C C . ALA A 1 189 ? 7.868 10.904 14.978 1.00 78.25 189 ALA A C 1
ATOM 1457 O O . ALA A 1 189 ? 8.159 9.738 14.686 1.00 78.25 189 ALA A O 1
ATOM 1458 N N . PRO A 1 190 ? 7.898 11.349 16.252 1.00 83.19 190 PRO A N 1
ATOM 1459 C CA . PRO A 1 190 ? 8.159 10.464 17.384 1.00 83.19 190 PRO A CA 1
ATOM 1460 C C . PRO A 1 190 ? 7.188 9.282 17.399 1.00 83.19 190 PRO A C 1
ATOM 1462 O O . PRO A 1 190 ? 5.989 9.479 17.214 1.00 83.19 190 PRO A O 1
ATOM 1465 N N . PHE A 1 191 ? 7.706 8.077 17.644 1.00 87.12 191 PHE A N 1
ATOM 1466 C CA . PHE A 1 191 ? 6.899 6.864 17.758 1.00 87.12 191 PHE A CA 1
ATOM 1467 C C . PHE A 1 191 ? 6.021 6.924 19.024 1.00 87.12 191 PHE A C 1
ATOM 1469 O O . PHE A 1 191 ? 6.571 6.966 20.130 1.00 87.12 191 PHE A O 1
ATOM 1476 N N . PRO A 1 192 ? 4.679 6.950 18.907 1.00 84.62 192 PRO A N 1
ATOM 1477 C CA . PRO A 1 192 ? 3.777 7.070 20.048 1.00 84.62 192 PRO A CA 1
ATOM 1478 C C . PRO A 1 192 ? 3.492 5.689 20.657 1.00 84.62 192 PRO A C 1
ATOM 1480 O O . PRO A 1 192 ? 2.369 5.191 20.616 1.00 84.62 192 PRO A O 1
ATOM 1483 N N . GLU A 1 193 ? 4.532 5.066 21.216 1.00 85.06 193 GLU A N 1
ATOM 1484 C CA . GLU A 1 193 ? 4.516 3.691 21.739 1.00 85.06 193 GLU A CA 1
ATOM 1485 C C . GLU A 1 193 ? 3.327 3.431 22.678 1.00 85.06 193 GLU A C 1
ATOM 1487 O O . GLU A 1 193 ? 2.512 2.550 22.420 1.00 85.06 193 GLU A O 1
ATOM 1492 N N . ALA A 1 194 ? 3.151 4.265 23.708 1.00 79.56 194 ALA A N 1
ATOM 1493 C CA . ALA A 1 194 ? 2.083 4.093 24.694 1.00 79.56 194 ALA A CA 1
ATOM 1494 C C . ALA A 1 194 ? 0.669 4.144 24.083 1.00 79.56 194 ALA A C 1
ATOM 1496 O O . ALA A 1 194 ? -0.208 3.382 24.497 1.00 79.56 194 ALA A O 1
ATOM 1497 N N . ASP A 1 195 ? 0.445 5.010 23.090 1.00 75.44 195 ASP A N 1
ATOM 1498 C CA . ASP A 1 195 ? -0.861 5.157 22.441 1.00 75.44 195 ASP A CA 1
ATOM 1499 C C . ASP A 1 195 ? -1.170 3.956 21.539 1.00 75.44 195 ASP A C 1
ATOM 1501 O O . ASP A 1 195 ? -2.305 3.470 21.518 1.00 75.44 195 ASP A O 1
ATOM 1505 N N . ILE A 1 196 ? -0.163 3.452 20.820 1.00 79.81 196 ILE A N 1
ATOM 1506 C CA . ILE A 1 196 ? -0.294 2.273 19.958 1.00 79.81 196 ILE A CA 1
ATOM 1507 C C . ILE A 1 196 ? -0.506 1.022 20.813 1.00 79.81 196 ILE A C 1
ATOM 1509 O O . ILE A 1 196 ? -1.466 0.291 20.568 1.00 79.81 196 ILE A O 1
ATOM 1513 N N . SER A 1 197 ? 0.282 0.803 21.867 1.00 80.38 197 SER A N 1
ATOM 1514 C CA . SER A 1 197 ? 0.075 -0.341 22.764 1.00 80.38 197 SER A CA 1
ATOM 1515 C C . SER A 1 197 ? -1.303 -0.285 23.438 1.00 80.38 197 SER A C 1
ATOM 1517 O O . SER A 1 197 ? -1.975 -1.310 23.571 1.00 80.38 197 SER A O 1
ATOM 1519 N N . ALA A 1 198 ? -1.793 0.903 23.814 1.00 73.00 198 ALA A N 1
ATOM 1520 C CA . ALA A 1 198 ? -3.153 1.064 24.332 1.00 73.00 198 ALA A CA 1
ATOM 1521 C C . ALA A 1 198 ? -4.235 0.791 23.268 1.00 73.00 198 ALA A C 1
ATOM 1523 O O . ALA A 1 198 ? -5.330 0.334 23.603 1.00 73.00 198 ALA A O 1
ATOM 1524 N N . HIS A 1 199 ? -3.968 1.071 21.992 1.00 75.56 199 HIS A N 1
ATOM 1525 C CA . HIS A 1 199 ? -4.855 0.704 20.891 1.00 75.56 199 HIS A CA 1
ATOM 1526 C C . HIS A 1 199 ? -4.883 -0.815 20.676 1.00 75.56 199 HIS A C 1
ATOM 1528 O O . HIS A 1 199 ? -5.966 -1.398 20.676 1.00 75.56 199 HIS A O 1
ATOM 1534 N N . ILE A 1 200 ? -3.713 -1.461 20.598 1.00 78.12 200 ILE A N 1
ATOM 1535 C CA . ILE A 1 200 ? -3.542 -2.915 20.429 1.00 78.12 200 ILE A CA 1
ATOM 1536 C C . ILE A 1 200 ? -4.344 -3.693 21.477 1.00 78.12 200 ILE A C 1
ATOM 1538 O O . ILE A 1 200 ? -5.111 -4.592 21.130 1.00 78.12 200 ILE A O 1
ATOM 1542 N N . ARG A 1 201 ? -4.259 -3.305 22.757 1.00 73.44 201 ARG A N 1
ATOM 1543 C CA . ARG A 1 201 ? -5.016 -3.966 23.841 1.00 73.44 201 ARG A CA 1
ATOM 1544 C C . ARG A 1 201 ? -6.528 -3.976 23.596 1.00 73.44 201 ARG A C 1
ATOM 1546 O O . ARG A 1 201 ? -7.204 -4.959 23.906 1.00 73.44 201 ARG A O 1
ATOM 1553 N N . ARG A 1 202 ? -7.059 -2.925 22.965 1.00 70.06 202 ARG A N 1
ATOM 1554 C CA . ARG A 1 202 ? -8.492 -2.772 22.660 1.00 70.06 202 ARG A CA 1
ATOM 1555 C C . ARG A 1 202 ? -8.927 -3.488 21.382 1.00 70.06 202 ARG A C 1
ATOM 1557 O O . ARG A 1 202 ? -10.130 -3.619 21.148 1.00 70.06 202 ARG A O 1
ATOM 1564 N N . MET A 1 203 ? -8.001 -3.981 20.565 1.00 74.62 203 MET A N 1
ATOM 1565 C CA . MET A 1 203 ? -8.339 -4.645 19.309 1.00 74.62 203 MET A CA 1
ATOM 1566 C C . MET A 1 203 ? -8.845 -6.058 19.519 1.00 74.62 203 MET A C 1
ATOM 1568 O O . MET A 1 203 ? -8.131 -6.888 20.047 1.00 74.62 203 MET A O 1
ATOM 1572 N N . ALA A 1 204 ? -10.070 -6.353 19.080 1.00 71.81 204 ALA A N 1
ATOM 1573 C CA . ALA A 1 204 ? -10.612 -7.712 18.977 1.00 71.81 204 ALA A CA 1
ATOM 1574 C C . ALA A 1 204 ? -11.215 -7.899 17.576 1.00 71.81 204 ALA A C 1
ATOM 1576 O O . ALA A 1 204 ? -12.437 -7.772 17.407 1.00 71.81 204 ALA A O 1
ATOM 1577 N N . PRO A 1 205 ? -10.360 -8.088 16.555 1.00 73.00 205 PRO A N 1
ATOM 1578 C CA . PRO A 1 205 ? -10.816 -8.259 15.186 1.00 73.00 205 PRO A CA 1
ATOM 1579 C C . PRO A 1 205 ? -11.597 -9.567 15.029 1.00 73.00 205 PRO A C 1
ATOM 1581 O O . PRO A 1 205 ? -11.279 -10.580 15.652 1.00 73.00 205 PRO A O 1
ATOM 1584 N N . ASP A 1 206 ? -12.630 -9.530 14.190 1.00 65.62 206 ASP A N 1
ATOM 1585 C CA . ASP A 1 206 ? -13.377 -10.716 13.782 1.00 65.62 206 ASP A CA 1
ATOM 1586 C C . ASP A 1 206 ? -12.766 -11.354 12.521 1.00 65.62 206 ASP A C 1
ATOM 1588 O O . ASP A 1 206 ? -11.801 -10.849 11.942 1.00 65.62 206 ASP A O 1
ATOM 1592 N N . VAL A 1 207 ? -13.328 -12.491 12.097 1.00 67.88 207 VAL A N 1
ATOM 1593 C CA . VAL A 1 207 ? -12.847 -13.239 10.922 1.00 67.88 207 VAL A CA 1
ATOM 1594 C C . VAL A 1 207 ? -12.908 -12.388 9.652 1.00 67.88 207 VAL A C 1
ATOM 1596 O O . VAL A 1 207 ? -12.006 -12.456 8.829 1.00 67.88 207 VAL A O 1
ATOM 1599 N N . GLU A 1 208 ? -13.930 -11.548 9.496 1.00 65.06 208 GLU A N 1
ATOM 1600 C CA . GLU A 1 208 ? -14.099 -10.719 8.300 1.00 65.06 208 GLU A CA 1
ATOM 1601 C C . GLU A 1 208 ? -13.080 -9.567 8.260 1.00 65.06 208 GLU A C 1
ATOM 1603 O O . GLU A 1 208 ? -12.540 -9.224 7.207 1.00 65.06 208 GLU A O 1
ATOM 1608 N N . ALA A 1 209 ? -12.786 -8.956 9.413 1.00 67.00 209 ALA A N 1
ATOM 1609 C CA . ALA A 1 209 ? -11.705 -7.989 9.556 1.00 67.00 209 ALA A CA 1
ATOM 1610 C C . ALA A 1 209 ? -10.346 -8.634 9.267 1.00 67.00 209 ALA A C 1
ATOM 1612 O O . ALA A 1 209 ? -9.557 -8.041 8.533 1.00 67.00 209 ALA A O 1
ATOM 1613 N N . PHE A 1 210 ? -10.110 -9.846 9.778 1.00 75.94 210 PHE A N 1
ATOM 1614 C CA . PHE A 1 210 ? -8.913 -10.620 9.466 1.00 75.94 210 PHE A CA 1
ATOM 1615 C C . PHE A 1 210 ? -8.802 -10.916 7.972 1.00 75.94 210 PHE A C 1
ATOM 1617 O O . PHE A 1 210 ? -7.768 -10.631 7.393 1.00 75.94 210 PHE A O 1
ATOM 1624 N N . GLU A 1 211 ? -9.849 -11.416 7.317 1.00 69.12 211 GLU A N 1
ATOM 1625 C CA . GLU A 1 211 ? -9.815 -11.718 5.882 1.00 69.12 211 GLU A CA 1
ATOM 1626 C C . GLU A 1 211 ? -9.515 -10.476 5.038 1.00 69.12 211 GLU A C 1
ATOM 1628 O O . GLU A 1 211 ? -8.699 -10.538 4.123 1.00 69.12 211 GLU A O 1
ATOM 1633 N N . ARG A 1 212 ? -10.105 -9.323 5.370 1.00 66.88 212 ARG A N 1
ATOM 1634 C CA . ARG A 1 212 ? -9.787 -8.060 4.685 1.00 66.88 212 ARG A CA 1
ATOM 1635 C C . ARG A 1 212 ? -8.355 -7.590 4.916 1.00 66.88 212 ARG A C 1
ATOM 1637 O O . ARG A 1 212 ? -7.779 -6.984 4.025 1.00 66.88 212 ARG A O 1
ATOM 1644 N N . ALA A 1 213 ? -7.819 -7.811 6.112 1.00 69.19 213 ALA A N 1
ATOM 1645 C CA . ALA A 1 213 ? -6.483 -7.364 6.488 1.00 69.19 213 ALA A CA 1
ATOM 1646 C C . ALA A 1 213 ? -5.376 -8.308 5.994 1.00 69.19 213 ALA A C 1
ATOM 1648 O O . ALA A 1 213 ? -4.318 -7.853 5.577 1.00 69.19 213 ALA A O 1
ATOM 1649 N N . ALA A 1 214 ? -5.629 -9.617 6.033 1.00 64.94 214 ALA A N 1
ATOM 1650 C CA . ALA A 1 214 ? -4.723 -10.674 5.595 1.00 64.94 214 ALA A CA 1
ATOM 1651 C C . ALA A 1 214 ? -4.669 -10.804 4.066 1.00 64.94 214 ALA A C 1
ATOM 1653 O O . ALA A 1 214 ? -3.739 -11.405 3.534 1.00 64.94 214 ALA A O 1
ATOM 1654 N N . VAL A 1 215 ? -5.657 -10.246 3.360 1.00 58.09 215 VAL A N 1
ATOM 1655 C CA . VAL A 1 215 ? -5.628 -10.056 1.907 1.00 58.09 215 VAL A CA 1
ATOM 1656 C C . VAL A 1 215 ? -5.141 -8.636 1.624 1.00 58.09 215 VAL A C 1
ATOM 1658 O O . VAL A 1 215 ? -5.884 -7.767 1.174 1.00 58.09 215 VAL A O 1
ATOM 1661 N N . SER A 1 216 ? -3.867 -8.397 1.914 1.00 49.94 216 SER A N 1
ATOM 1662 C CA . SER A 1 216 ? -3.114 -7.310 1.302 1.00 49.94 216 SER A CA 1
ATOM 1663 C C . SER A 1 216 ? -1.999 -7.918 0.461 1.00 49.94 216 SER A C 1
ATOM 1665 O O . SER A 1 216 ? -1.375 -8.911 0.847 1.00 49.94 216 SER A O 1
ATOM 1667 N N . ASP A 1 217 ? -1.772 -7.357 -0.725 1.00 49.38 217 ASP A N 1
ATOM 1668 C CA . ASP A 1 217 ? -0.591 -7.690 -1.511 1.00 49.38 217 ASP A CA 1
ATOM 1669 C C . ASP A 1 217 ? 0.625 -7.186 -0.732 1.00 49.38 217 ASP A C 1
ATOM 1671 O O . ASP A 1 217 ? 0.945 -5.999 -0.732 1.00 49.38 217 ASP A O 1
ATOM 1675 N N . ILE A 1 218 ? 1.285 -8.086 -0.005 1.00 53.16 218 ILE A N 1
ATOM 1676 C CA . ILE A 1 218 ? 2.541 -7.763 0.662 1.00 53.16 218 ILE A CA 1
ATOM 1677 C C . ILE A 1 218 ? 3.607 -7.717 -0.429 1.00 53.16 218 ILE A C 1
ATOM 1679 O O . ILE A 1 218 ? 3.974 -8.751 -0.993 1.00 53.16 218 ILE A O 1
ATOM 1683 N N . GLU A 1 219 ? 4.124 -6.524 -0.727 1.00 51.34 219 GLU A N 1
ATOM 1684 C CA . GLU A 1 219 ? 5.257 -6.364 -1.636 1.00 51.34 219 GLU A CA 1
ATOM 1685 C C . GLU A 1 219 ? 6.515 -6.945 -0.968 1.00 51.34 219 GLU A C 1
ATOM 1687 O O . GLU A 1 219 ? 7.267 -6.282 -0.261 1.00 51.34 219 GLU A O 1
ATOM 1692 N N . THR A 1 220 ? 6.744 -8.246 -1.155 1.00 58.25 220 THR A N 1
ATOM 1693 C CA . THR A 1 220 ? 7.929 -8.945 -0.627 1.00 58.25 220 THR A CA 1
ATOM 1694 C C . THR A 1 220 ? 9.190 -8.672 -1.455 1.00 58.25 220 THR A C 1
ATOM 1696 O O . THR A 1 220 ? 10.282 -9.130 -1.115 1.00 58.25 220 THR A O 1
ATOM 1699 N N . GLY A 1 221 ? 9.044 -7.994 -2.596 1.00 61.81 221 GLY A N 1
ATOM 1700 C CA . GLY A 1 221 ? 10.107 -7.756 -3.562 1.00 61.81 221 GLY A CA 1
ATOM 1701 C C . GLY A 1 221 ? 10.855 -6.458 -3.282 1.00 61.81 221 GLY A C 1
ATOM 1702 O O . GLY A 1 221 ? 10.293 -5.381 -3.379 1.00 61.81 221 GLY A O 1
ATOM 1703 N N . ARG A 1 222 ? 12.167 -6.545 -3.030 1.00 73.44 222 ARG A N 1
ATOM 1704 C CA . ARG A 1 222 ? 13.051 -5.361 -3.000 1.00 73.44 222 ARG A CA 1
ATOM 1705 C C . ARG A 1 222 ? 13.195 -4.691 -4.373 1.00 73.44 222 ARG A C 1
ATOM 1707 O O . ARG A 1 222 ? 13.584 -3.530 -4.450 1.00 73.44 222 ARG A O 1
ATOM 1714 N N . TYR A 1 223 ? 12.978 -5.452 -5.444 1.00 85.06 223 TYR A N 1
ATOM 1715 C CA . TYR A 1 223 ? 13.177 -5.004 -6.815 1.00 85.06 223 TYR A CA 1
ATOM 1716 C C . TYR A 1 223 ? 11.855 -4.932 -7.557 1.00 85.06 223 TYR A C 1
ATOM 1718 O O . TYR A 1 223 ? 11.069 -5.880 -7.514 1.00 85.06 223 TYR A O 1
ATOM 1726 N N . HIS A 1 224 ? 11.678 -3.841 -8.291 1.00 87.81 224 HIS A N 1
ATOM 1727 C CA . HIS A 1 224 ? 10.523 -3.625 -9.140 1.00 87.81 224 HIS A CA 1
ATOM 1728 C C . HIS A 1 224 ? 10.883 -3.962 -10.586 1.00 87.81 224 HIS A C 1
ATOM 1730 O O . HIS A 1 224 ? 11.928 -3.537 -11.084 1.00 87.81 224 HIS A O 1
ATOM 1736 N N . TRP A 1 225 ? 10.036 -4.738 -11.256 1.00 92.88 225 TRP A N 1
ATOM 1737 C CA . TRP A 1 225 ? 10.281 -5.199 -12.620 1.00 92.88 225 TRP A CA 1
ATOM 1738 C C . TRP A 1 225 ? 9.426 -4.397 -13.592 1.00 92.88 225 TRP A C 1
ATOM 1740 O O . TRP A 1 225 ? 8.206 -4.388 -13.470 1.00 92.88 225 TRP A O 1
ATOM 1750 N N . ALA A 1 226 ? 10.059 -3.759 -14.573 1.00 93.38 226 ALA A N 1
ATOM 1751 C CA . ALA A 1 226 ? 9.368 -3.027 -15.630 1.00 93.38 226 ALA A CA 1
ATOM 1752 C C . ALA A 1 226 ? 9.739 -3.597 -17.000 1.00 93.38 226 ALA A C 1
ATOM 1754 O O . ALA A 1 226 ? 10.912 -3.845 -17.285 1.00 93.38 226 ALA A O 1
ATOM 1755 N N . ALA A 1 227 ? 8.740 -3.799 -17.856 1.00 95.75 227 ALA A N 1
ATOM 1756 C CA . ALA A 1 227 ? 8.932 -4.221 -19.236 1.00 95.75 227 ALA A CA 1
ATOM 1757 C C . ALA A 1 227 ? 8.161 -3.272 -20.152 1.00 95.75 227 ALA A C 1
ATOM 1759 O O . ALA A 1 227 ? 6.935 -3.304 -20.173 1.00 95.75 227 ALA A O 1
ATOM 1760 N N . GLU A 1 228 ? 8.882 -2.445 -20.905 1.00 95.75 228 GLU A N 1
ATOM 1761 C CA . GLU A 1 228 ? 8.294 -1.382 -21.721 1.00 95.75 228 GLU A CA 1
ATOM 1762 C C . GLU A 1 228 ? 8.675 -1.523 -23.194 1.00 95.75 228 GLU A C 1
ATOM 1764 O O . GLU A 1 228 ? 9.746 -2.028 -23.546 1.00 95.75 228 GLU A O 1
ATOM 1769 N N . THR A 1 229 ? 7.783 -1.062 -24.071 1.00 97.50 229 THR A N 1
ATOM 1770 C CA . THR A 1 229 ? 8.046 -0.954 -25.510 1.00 97.50 229 THR A CA 1
ATOM 1771 C C . THR A 1 229 ? 7.849 0.485 -25.955 1.00 97.50 229 THR A C 1
ATOM 1773 O O . THR A 1 229 ? 6.764 1.041 -25.805 1.00 97.50 229 THR A O 1
ATOM 1776 N N . TRP A 1 230 ? 8.893 1.079 -26.521 1.00 97.44 230 TRP A N 1
ATOM 1777 C CA . TRP A 1 230 ? 8.931 2.481 -26.912 1.00 97.44 230 TRP A CA 1
ATOM 1778 C C . TRP A 1 230 ? 9.102 2.624 -28.421 1.00 97.44 230 TRP A C 1
ATOM 1780 O O . TRP A 1 230 ? 9.962 1.990 -29.035 1.00 97.44 230 TRP A O 1
ATOM 1790 N N . SER A 1 231 ? 8.283 3.486 -29.017 1.00 96.06 231 SER A N 1
ATOM 1791 C CA . SER A 1 231 ? 8.422 3.900 -30.409 1.00 96.06 231 SER A CA 1
ATOM 1792 C C . SER A 1 231 ? 8.971 5.315 -30.438 1.00 96.06 231 SER A C 1
ATOM 1794 O O . SER A 1 231 ? 8.317 6.220 -29.929 1.00 96.06 231 SER A O 1
ATOM 1796 N N . LEU A 1 232 ? 10.140 5.498 -31.042 1.00 96.25 232 LEU A N 1
ATOM 1797 C CA . LEU A 1 232 ? 10.802 6.796 -31.144 1.00 96.25 232 LEU A CA 1
ATOM 1798 C C . LEU A 1 232 ? 10.717 7.321 -32.577 1.00 96.25 232 LEU A C 1
ATOM 1800 O O . LEU A 1 232 ? 11.018 6.594 -33.530 1.00 96.25 232 LEU A O 1
ATOM 1804 N N . ALA A 1 233 ? 10.318 8.580 -32.722 1.00 93.00 233 ALA A N 1
ATOM 1805 C CA . ALA A 1 233 ? 10.397 9.322 -33.976 1.00 93.00 233 ALA A CA 1
ATOM 1806 C C . ALA A 1 233 ? 11.645 10.217 -34.019 1.00 93.00 233 ALA A C 1
ATOM 1808 O O . ALA A 1 233 ? 12.188 10.437 -35.100 1.00 93.00 233 ALA A O 1
ATOM 1809 N N . ALA A 1 234 ? 12.097 10.694 -32.858 1.00 93.25 234 ALA A N 1
ATOM 1810 C CA . ALA A 1 234 ? 13.326 11.459 -32.668 1.00 93.25 234 ALA A CA 1
ATOM 1811 C C . ALA A 1 234 ? 13.968 11.122 -31.312 1.00 93.25 234 ALA A C 1
ATOM 1813 O O . ALA A 1 234 ? 13.350 10.482 -30.458 1.00 93.25 234 ALA A O 1
ATOM 1814 N N . ILE A 1 235 ? 15.210 11.563 -31.093 1.00 94.25 235 ILE A N 1
ATOM 1815 C CA . ILE A 1 235 ? 15.881 11.371 -29.794 1.00 94.25 235 ILE A CA 1
ATOM 1816 C C . ILE A 1 235 ? 15.157 12.081 -28.639 1.00 94.25 235 ILE A C 1
ATOM 1818 O O . ILE A 1 235 ? 15.131 11.560 -27.526 1.00 94.25 235 ILE A O 1
ATOM 1822 N N . ASP A 1 236 ? 14.513 13.216 -28.911 1.00 95.62 236 ASP A N 1
ATOM 1823 C CA . ASP A 1 236 ? 13.815 14.032 -27.907 1.00 95.62 236 ASP A CA 1
ATOM 1824 C C . ASP A 1 236 ? 12.624 13.302 -27.256 1.00 95.62 236 ASP A C 1
ATOM 1826 O O . ASP A 1 236 ? 12.188 13.666 -26.163 1.00 95.62 236 ASP A O 1
ATOM 1830 N N . ASP A 1 237 ? 12.124 12.232 -27.884 1.00 95.62 237 ASP A N 1
ATOM 1831 C CA . ASP A 1 237 ? 11.069 11.381 -27.325 1.00 95.62 237 ASP A CA 1
ATOM 1832 C C . ASP A 1 237 ? 11.563 10.548 -26.123 1.00 95.62 237 ASP A C 1
ATOM 1834 O O . ASP A 1 237 ? 10.757 10.059 -25.330 1.00 95.62 237 ASP A O 1
ATOM 1838 N N . LEU A 1 238 ? 12.881 10.361 -25.970 1.00 96.44 238 LEU A N 1
ATOM 1839 C CA . LEU A 1 238 ? 13.471 9.415 -25.021 1.00 96.44 238 LEU A CA 1
ATOM 1840 C C . LEU A 1 238 ? 13.361 9.862 -23.558 1.00 96.44 238 LEU A C 1
ATOM 1842 O O . LEU A 1 238 ? 12.934 9.083 -22.705 1.00 96.44 238 LEU A O 1
ATOM 1846 N N . ASP A 1 239 ? 13.754 11.095 -23.242 1.00 95.56 239 ASP A N 1
ATOM 1847 C CA . ASP A 1 239 ? 13.804 11.565 -21.852 1.00 95.56 239 ASP A CA 1
ATOM 1848 C C . ASP A 1 239 ? 12.431 11.580 -21.156 1.00 95.56 239 ASP A C 1
ATOM 1850 O O . ASP A 1 239 ? 12.353 11.137 -20.003 1.00 95.56 239 ASP A O 1
ATOM 1854 N N . PRO A 1 240 ? 11.326 11.990 -21.814 1.00 96.56 240 PRO A N 1
ATOM 1855 C CA . PRO A 1 240 ? 9.987 11.853 -21.244 1.00 96.56 240 PRO A CA 1
ATOM 1856 C C . PRO A 1 240 ? 9.625 10.402 -20.902 1.00 96.56 240 PRO A C 1
ATOM 1858 O O . PRO A 1 240 ? 9.021 10.146 -19.859 1.00 96.56 240 PRO A O 1
ATOM 1861 N N . LEU A 1 241 ? 10.022 9.444 -21.745 1.00 97.12 241 LEU A N 1
ATOM 1862 C CA . LEU A 1 241 ? 9.759 8.021 -21.523 1.00 97.12 241 LEU A CA 1
ATOM 1863 C C . LEU A 1 241 ? 10.580 7.472 -20.353 1.00 97.12 241 LEU A C 1
ATOM 1865 O O . LEU A 1 241 ? 10.047 6.739 -19.520 1.00 97.12 241 LEU A O 1
ATOM 1869 N N . ILE A 1 242 ? 11.846 7.882 -20.228 1.00 96.00 242 ILE A N 1
ATOM 1870 C CA . ILE A 1 242 ? 12.676 7.547 -19.065 1.00 96.00 242 ILE A CA 1
ATOM 1871 C C . ILE A 1 242 ? 12.060 8.136 -17.791 1.00 96.00 242 ILE A C 1
ATOM 1873 O O . ILE A 1 242 ? 11.967 7.443 -16.776 1.00 96.00 242 ILE A O 1
ATOM 1877 N N . ALA A 1 243 ? 11.606 9.391 -17.818 1.00 93.44 243 ALA A N 1
ATOM 1878 C CA . ALA A 1 243 ? 10.972 10.033 -16.667 1.00 93.44 243 ALA A CA 1
ATOM 1879 C C . ALA A 1 243 ? 9.682 9.316 -16.229 1.00 93.44 243 ALA A C 1
ATOM 1881 O O . ALA A 1 243 ? 9.422 9.209 -15.032 1.00 93.44 243 ALA A O 1
ATOM 1882 N N . ALA A 1 244 ? 8.913 8.782 -17.181 1.00 94.44 244 ALA A N 1
ATOM 1883 C CA . ALA A 1 244 ? 7.689 8.027 -16.922 1.00 94.44 244 ALA A CA 1
ATOM 1884 C C . ALA A 1 244 ? 7.924 6.554 -16.526 1.00 94.44 244 ALA A C 1
ATOM 1886 O O . ALA A 1 244 ? 6.983 5.880 -16.110 1.00 94.44 244 ALA A O 1
ATOM 1887 N N . LEU A 1 245 ? 9.152 6.038 -16.640 1.00 93.69 245 LEU A N 1
ATOM 1888 C CA . LEU A 1 245 ? 9.473 4.645 -16.331 1.00 93.69 245 LEU A CA 1
ATOM 1889 C C . LEU A 1 245 ? 9.418 4.384 -14.817 1.00 93.69 245 LEU A C 1
ATOM 1891 O O . LEU A 1 245 ? 10.291 4.857 -14.086 1.00 93.69 245 LEU A O 1
ATOM 1895 N N . ALA A 1 246 ? 8.446 3.568 -14.391 1.00 90.19 246 ALA A N 1
ATOM 1896 C CA . ALA A 1 246 ? 8.219 3.134 -13.006 1.00 90.19 246 ALA A CA 1
ATOM 1897 C C . ALA A 1 246 ? 8.114 4.310 -12.003 1.00 90.19 246 ALA A C 1
ATOM 1899 O O . ALA A 1 246 ? 8.989 4.484 -11.148 1.00 90.19 246 ALA A O 1
ATOM 1900 N N . PRO A 1 247 ? 7.057 5.142 -12.097 1.00 87.56 247 PRO A N 1
ATOM 1901 C CA . PRO A 1 247 ? 6.910 6.312 -11.239 1.00 87.56 247 PRO A CA 1
ATOM 1902 C C . PRO A 1 247 ? 6.808 5.902 -9.765 1.00 87.56 247 PRO A C 1
ATOM 1904 O O . PRO A 1 247 ? 6.086 4.972 -9.416 1.00 87.56 247 PRO A O 1
ATOM 1907 N N . GLY A 1 248 ? 7.530 6.608 -8.893 1.00 82.69 248 GLY A N 1
ATOM 1908 C CA . GLY A 1 248 ? 7.562 6.325 -7.452 1.00 82.69 248 GLY A CA 1
ATOM 1909 C C . GLY A 1 248 ? 8.547 5.229 -7.028 1.00 82.69 248 GLY A C 1
ATOM 1910 O O . GLY A 1 248 ? 8.742 5.035 -5.833 1.00 82.69 248 GLY A O 1
ATOM 1911 N N . VAL A 1 249 ? 9.215 4.558 -7.971 1.00 86.19 249 VAL A N 1
ATOM 1912 C CA . VAL A 1 249 ? 10.264 3.576 -7.672 1.00 86.19 249 VAL A CA 1
ATOM 1913 C C . VAL A 1 249 ? 11.636 4.249 -7.709 1.00 86.19 249 VAL A C 1
ATOM 1915 O O . VAL A 1 249 ? 12.008 4.893 -8.691 1.00 86.19 249 VAL A O 1
ATOM 1918 N N . GLU A 1 250 ? 12.436 4.069 -6.657 1.00 87.56 250 GLU A N 1
ATOM 1919 C CA . GLU A 1 250 ? 13.842 4.481 -6.681 1.00 87.56 250 GLU A CA 1
ATOM 1920 C C . GLU A 1 250 ? 14.607 3.740 -7.789 1.00 87.56 250 GLU A C 1
ATOM 1922 O O . GLU A 1 250 ? 14.590 2.508 -7.846 1.00 87.56 250 GLU A O 1
ATOM 1927 N N . ARG A 1 251 ? 15.367 4.468 -8.622 1.00 92.06 251 ARG A N 1
ATOM 1928 C CA . ARG A 1 251 ? 16.093 3.890 -9.771 1.00 92.06 251 ARG A CA 1
ATOM 1929 C C . ARG A 1 251 ? 16.927 2.659 -9.401 1.00 92.06 251 ARG A C 1
ATOM 1931 O O . ARG A 1 251 ? 16.805 1.628 -10.054 1.00 92.06 251 ARG A O 1
ATOM 1938 N N . ARG A 1 252 ? 17.657 2.691 -8.280 1.00 90.88 252 ARG A N 1
ATOM 1939 C CA . ARG A 1 252 ? 18.503 1.576 -7.801 1.00 90.88 252 ARG A CA 1
ATOM 1940 C C . ARG A 1 252 ? 17.757 0.268 -7.492 1.00 90.88 252 ARG A C 1
ATOM 1942 O O . ARG A 1 252 ? 18.401 -0.766 -7.306 1.00 90.88 252 ARG A O 1
ATOM 1949 N N . HIS A 1 253 ? 16.430 0.305 -7.382 1.00 90.12 253 HIS A N 1
ATOM 1950 C CA . HIS A 1 253 ? 15.574 -0.862 -7.160 1.00 90.12 253 HIS A CA 1
ATOM 1951 C C . HIS A 1 253 ? 14.864 -1.333 -8.438 1.00 90.12 253 HIS A C 1
ATOM 1953 O O . HIS A 1 253 ? 14.174 -2.350 -8.414 1.00 90.12 253 HIS A O 1
ATOM 1959 N N . LEU A 1 254 ? 15.062 -0.652 -9.566 1.00 93.69 254 LEU A N 1
ATOM 1960 C CA . LEU A 1 254 ? 14.415 -0.974 -10.830 1.00 93.69 254 LEU A CA 1
ATOM 1961 C C . LEU A 1 254 ? 15.208 -2.012 -11.634 1.00 93.69 254 LEU A C 1
ATOM 1963 O O . LEU A 1 254 ? 16.397 -1.838 -11.898 1.00 93.69 254 LEU A O 1
ATOM 1967 N N . VAL A 1 255 ? 14.525 -3.066 -12.073 1.00 95.75 255 VAL A N 1
ATOM 1968 C CA . VAL A 1 255 ? 14.988 -4.030 -13.076 1.00 95.75 255 VAL A CA 1
ATOM 1969 C C . VAL A 1 255 ? 14.146 -3.823 -14.330 1.00 95.75 255 VAL A C 1
ATOM 1971 O O . VAL A 1 255 ? 12.958 -4.142 -14.345 1.00 95.75 255 VAL A O 1
ATOM 1974 N N . ALA A 1 256 ? 14.744 -3.261 -15.377 1.00 96.31 256 ALA A N 1
ATOM 1975 C CA . ALA A 1 256 ? 14.025 -2.844 -16.573 1.00 96.31 256 ALA A CA 1
ATOM 1976 C C . ALA A 1 256 ? 14.398 -3.689 -17.795 1.00 96.31 256 ALA A C 1
ATOM 1978 O O . ALA A 1 256 ? 15.570 -3.981 -18.034 1.00 96.31 256 ALA A O 1
ATOM 1979 N N . ARG A 1 257 ? 13.395 -4.028 -18.605 1.00 97.94 257 ARG A N 1
ATOM 1980 C CA . ARG A 1 257 ? 13.552 -4.508 -19.978 1.00 97.94 257 ARG A CA 1
ATOM 1981 C C . ARG A 1 257 ? 12.893 -3.516 -20.921 1.00 97.94 257 ARG A C 1
ATOM 1983 O O . ARG A 1 257 ? 11.685 -3.316 -20.842 1.00 97.94 257 ARG A O 1
ATOM 1990 N N . LEU A 1 258 ? 13.661 -2.933 -21.830 1.00 97.62 258 LEU A N 1
ATOM 1991 C CA . LEU A 1 258 ? 13.166 -1.931 -22.767 1.00 97.62 258 LEU A CA 1
ATOM 1992 C C . LEU A 1 258 ? 13.330 -2.436 -24.196 1.00 97.62 258 LEU A C 1
ATOM 1994 O O . LEU A 1 258 ? 14.431 -2.793 -24.618 1.00 97.62 258 LEU A O 1
ATOM 1998 N N . LYS A 1 259 ? 12.237 -2.443 -24.958 1.00 97.44 259 LYS A N 1
ATOM 1999 C CA . LYS A 1 259 ? 12.262 -2.677 -26.401 1.00 97.44 259 LYS A CA 1
ATOM 2000 C C . LYS A 1 259 ? 12.030 -1.361 -27.129 1.00 97.44 259 LYS A C 1
ATOM 2002 O O . LYS A 1 259 ? 10.991 -0.741 -26.942 1.00 97.44 259 LYS A O 1
ATOM 2007 N N . LEU A 1 260 ? 12.969 -0.955 -27.974 1.00 97.12 260 LEU A N 1
ATOM 2008 C CA . LEU A 1 260 ? 12.883 0.290 -28.726 1.00 97.12 260 LEU A CA 1
ATOM 2009 C C . LEU A 1 260 ? 12.730 0.003 -30.219 1.00 97.12 260 LEU A C 1
ATOM 2011 O O . LEU A 1 260 ? 13.397 -0.873 -30.774 1.00 97.12 260 LEU A O 1
ATOM 2015 N N . SER A 1 261 ? 11.857 0.768 -30.866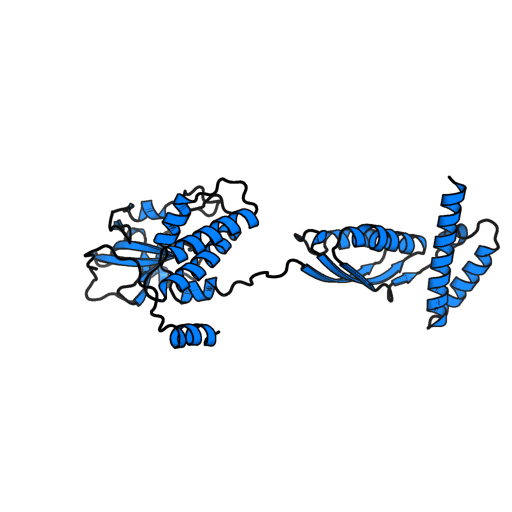 1.00 95.69 261 SER A N 1
ATOM 2016 C CA . SER A 1 261 ? 11.621 0.720 -32.308 1.00 95.69 261 SER A CA 1
ATOM 2017 C C . SER A 1 261 ? 11.520 2.118 -32.899 1.00 95.69 261 SER A C 1
ATOM 2019 O O . SER A 1 261 ? 11.117 3.048 -32.205 1.00 95.69 261 SER A O 1
ATOM 2021 N N . GLY A 1 262 ? 11.852 2.266 -34.179 1.00 93.44 262 GLY A N 1
ATOM 2022 C CA . GLY A 1 262 ? 11.759 3.553 -34.868 1.00 93.44 262 GLY A CA 1
ATOM 2023 C C . GLY A 1 262 ? 12.845 3.755 -35.914 1.00 93.44 262 GLY A C 1
ATOM 2024 O O . GLY A 1 262 ? 13.614 2.840 -36.216 1.00 93.44 262 GLY A O 1
ATOM 2025 N N . MET A 1 263 ? 12.917 4.967 -36.460 1.00 90.44 263 MET A N 1
ATOM 2026 C CA . MET A 1 263 ? 13.980 5.382 -37.376 1.00 90.44 263 MET A CA 1
ATOM 2027 C C . MET A 1 263 ? 14.645 6.639 -36.833 1.00 90.44 263 MET A C 1
ATOM 2029 O O . MET A 1 263 ? 13.980 7.658 -36.697 1.00 90.44 263 MET A O 1
ATOM 2033 N N . LEU A 1 264 ? 15.947 6.567 -36.573 1.00 92.19 264 LEU A N 1
ATOM 2034 C CA . LEU A 1 264 ? 16.746 7.677 -36.054 1.00 92.19 264 LEU A CA 1
ATOM 2035 C C . LEU A 1 264 ? 17.962 7.915 -36.947 1.00 92.19 264 LEU A C 1
ATOM 2037 O O . LEU A 1 264 ? 18.453 6.987 -37.592 1.00 92.19 264 LEU A O 1
ATOM 2041 N N . THR A 1 265 ? 18.476 9.137 -36.975 1.00 91.44 265 THR A N 1
ATOM 2042 C CA . THR A 1 265 ? 19.757 9.463 -37.627 1.00 91.44 265 THR A CA 1
ATOM 2043 C C . THR A 1 265 ? 20.939 8.763 -36.942 1.00 91.44 265 THR A C 1
ATOM 2045 O O . THR A 1 265 ? 20.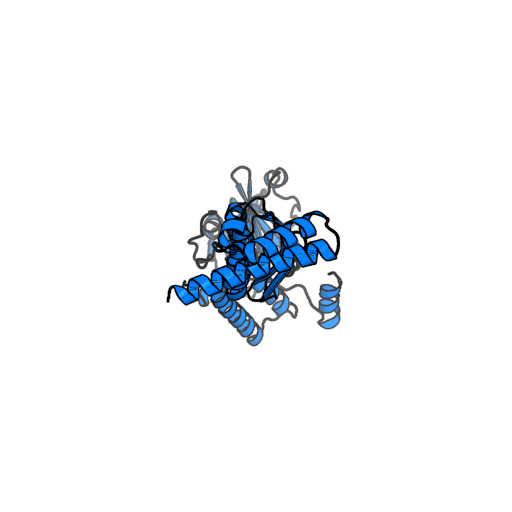792 8.163 -35.871 1.00 91.44 265 THR A O 1
ATOM 2048 N N . LEU A 1 266 ? 22.132 8.793 -37.554 1.00 88.12 266 LEU A N 1
ATOM 2049 C CA . LEU A 1 266 ? 23.312 8.178 -36.924 1.00 88.12 266 LEU A CA 1
ATOM 2050 C C . LEU A 1 266 ? 23.700 8.920 -35.643 1.00 88.12 266 LEU A C 1
ATOM 2052 O O . LEU A 1 266 ? 23.939 8.273 -34.622 1.00 88.12 266 LEU A O 1
ATOM 2056 N N . ALA A 1 267 ? 23.693 10.255 -35.673 1.00 89.12 267 ALA A N 1
ATOM 2057 C CA . ALA A 1 267 ? 23.933 11.077 -34.493 1.00 89.12 267 ALA A CA 1
ATOM 2058 C C . ALA A 1 267 ? 22.957 10.758 -33.344 1.00 89.12 267 ALA A C 1
ATOM 2060 O O . ALA A 1 267 ? 23.392 10.520 -32.215 1.00 89.12 267 ALA A O 1
ATOM 2061 N N . GLU A 1 268 ? 21.656 10.673 -33.633 1.00 93.62 268 GLU A N 1
ATOM 2062 C CA . GLU A 1 268 ? 20.629 10.369 -32.628 1.00 93.62 268 GLU A CA 1
ATOM 2063 C C . GLU A 1 268 ? 20.774 8.964 -32.038 1.00 93.62 268 GLU A C 1
ATOM 2065 O O . GLU A 1 268 ? 20.592 8.787 -30.837 1.00 93.62 268 GLU A O 1
ATOM 2070 N N . ARG A 1 269 ? 21.145 7.954 -32.838 1.00 90.62 269 ARG A N 1
ATOM 2071 C CA . ARG A 1 269 ? 21.394 6.598 -32.315 1.00 90.62 269 ARG A CA 1
ATOM 2072 C C . ARG A 1 269 ? 22.579 6.538 -31.363 1.00 90.62 269 ARG A C 1
ATOM 2074 O O . ARG A 1 269 ? 22.520 5.819 -30.367 1.00 90.62 269 ARG A O 1
ATOM 2081 N N . VAL A 1 270 ? 23.648 7.281 -31.657 1.00 88.75 270 VAL A N 1
ATOM 2082 C CA . VAL A 1 270 ? 24.789 7.378 -30.740 1.00 88.75 270 VAL A CA 1
ATOM 2083 C C . VAL A 1 270 ? 24.365 8.050 -29.438 1.00 88.75 270 VAL A C 1
ATOM 2085 O O . VAL A 1 270 ? 24.639 7.499 -28.376 1.00 88.75 270 VAL A O 1
ATOM 2088 N N . ALA A 1 271 ? 23.638 9.169 -29.513 1.00 91.69 271 ALA A N 1
ATOM 2089 C CA . ALA A 1 271 ? 23.122 9.863 -28.334 1.00 91.69 271 ALA A CA 1
ATOM 2090 C C . ALA A 1 271 ? 22.177 8.978 -27.500 1.00 91.69 271 ALA A C 1
ATOM 2092 O O . ALA A 1 271 ? 22.290 8.929 -26.278 1.00 91.69 271 ALA A O 1
ATOM 2093 N N . LEU A 1 272 ? 21.297 8.216 -28.157 1.00 95.12 272 LEU A N 1
ATOM 2094 C CA . LEU A 1 272 ? 20.399 7.259 -27.509 1.00 95.12 272 LEU A CA 1
ATOM 2095 C C . LEU A 1 272 ? 21.166 6.196 -26.726 1.00 95.12 272 LEU A C 1
ATOM 2097 O O . LEU A 1 272 ? 20.814 5.896 -25.586 1.00 95.12 272 LEU A O 1
ATOM 2101 N N . ARG A 1 273 ? 22.205 5.611 -27.333 1.00 91.19 273 ARG A N 1
ATOM 2102 C CA . ARG A 1 273 ? 23.018 4.595 -26.661 1.00 91.19 273 ARG A CA 1
ATOM 2103 C C . ARG A 1 273 ? 23.771 5.190 -25.479 1.00 91.19 273 ARG A C 1
ATOM 2105 O O . ARG A 1 273 ? 23.754 4.584 -24.415 1.00 91.19 273 ARG A O 1
ATOM 2112 N N . ASP A 1 274 ? 24.376 6.363 -25.642 1.00 91.56 274 ASP A N 1
ATOM 2113 C CA . ASP A 1 274 ? 25.070 7.044 -24.546 1.00 91.56 274 ASP A CA 1
ATOM 2114 C C . ASP A 1 274 ? 24.103 7.313 -23.376 1.00 91.56 274 ASP A C 1
ATOM 2116 O O . ASP A 1 274 ? 24.430 7.009 -22.231 1.00 91.56 274 ASP A O 1
ATOM 2120 N N . ARG A 1 275 ? 22.868 7.753 -23.652 1.00 95.88 275 ARG A N 1
ATOM 2121 C CA . ARG A 1 275 ? 21.843 7.989 -22.623 1.00 95.88 275 ARG A CA 1
ATOM 2122 C C . ARG A 1 275 ? 21.365 6.703 -21.936 1.00 95.88 275 ARG A C 1
ATOM 2124 O O . ARG A 1 275 ? 21.194 6.672 -20.718 1.00 95.88 275 ARG A O 1
ATOM 2131 N N . LEU A 1 276 ? 21.129 5.629 -22.688 1.00 95.75 276 LEU A N 1
ATOM 2132 C CA . LEU A 1 276 ? 20.610 4.375 -22.130 1.00 95.75 276 LEU A CA 1
ATOM 2133 C C . LEU A 1 276 ? 21.694 3.539 -21.443 1.00 95.75 276 LEU A C 1
ATOM 2135 O O . LEU A 1 276 ? 21.521 3.118 -20.302 1.00 95.75 276 LEU A O 1
ATOM 2139 N N . GLU A 1 277 ? 22.801 3.278 -22.131 1.00 94.06 277 GLU A N 1
ATOM 2140 C CA . GLU A 1 277 ? 23.878 2.413 -21.642 1.00 94.06 277 GLU A CA 1
ATOM 2141 C C . GLU A 1 277 ? 24.887 3.171 -20.775 1.00 94.06 277 GLU A C 1
ATOM 2143 O O . GLU A 1 277 ? 25.431 2.594 -19.838 1.00 94.06 277 GLU A O 1
ATOM 2148 N N . GLY A 1 278 ? 25.141 4.448 -21.075 1.00 90.31 278 GLY A N 1
ATOM 2149 C CA . GLY A 1 278 ? 26.124 5.271 -20.366 1.00 90.31 278 GLY A CA 1
ATOM 2150 C C . GLY A 1 278 ? 25.573 6.019 -19.153 1.00 90.31 278 GLY A C 1
ATOM 2151 O O . GLY A 1 278 ? 26.359 6.460 -18.318 1.00 90.31 278 GLY A O 1
ATOM 2152 N N . GLU A 1 279 ? 24.251 6.153 -19.023 1.00 94.56 279 GLU A N 1
ATOM 2153 C CA . GLU A 1 279 ? 23.629 6.840 -17.886 1.00 94.56 279 GLU A CA 1
ATOM 2154 C C . GLU A 1 279 ? 22.575 5.959 -17.211 1.00 94.56 279 GLU A C 1
ATOM 2156 O O . GLU A 1 279 ? 22.796 5.488 -16.093 1.00 94.56 279 GLU A O 1
ATOM 2161 N N . LEU A 1 280 ? 21.462 5.655 -17.892 1.00 95.38 280 LEU A N 1
ATOM 2162 C CA . LEU A 1 280 ? 20.338 4.941 -17.274 1.00 95.38 280 LEU A CA 1
ATOM 2163 C C . LEU A 1 280 ? 20.744 3.569 -16.712 1.00 95.38 280 LEU A C 1
ATOM 2165 O O . LEU A 1 280 ? 20.340 3.220 -15.604 1.00 95.38 280 LEU A O 1
ATOM 2169 N N . ALA A 1 281 ? 21.573 2.807 -17.431 1.00 95.25 281 ALA A N 1
ATOM 2170 C CA . ALA A 1 281 ? 22.067 1.503 -16.985 1.00 95.25 281 ALA A CA 1
ATOM 2171 C C . ALA A 1 281 ? 22.853 1.561 -15.661 1.00 95.25 281 ALA A C 1
ATOM 2173 O O . ALA A 1 281 ? 22.918 0.559 -14.951 1.00 95.25 281 ALA A O 1
ATOM 2174 N N . HIS A 1 282 ? 23.442 2.711 -15.321 1.00 94.50 282 HIS A N 1
ATOM 2175 C CA . HIS A 1 282 ? 24.159 2.920 -14.061 1.00 94.50 282 HIS A CA 1
ATOM 2176 C C . HIS A 1 282 ? 23.254 3.404 -12.923 1.00 94.50 282 HIS A C 1
ATOM 2178 O O . HIS A 1 282 ? 23.598 3.229 -11.754 1.00 94.50 282 HIS A O 1
ATOM 2184 N N . GLU A 1 283 ? 22.104 3.994 -13.246 1.00 94.56 283 GLU A N 1
ATOM 2185 C CA . GLU A 1 283 ? 21.104 4.412 -12.262 1.00 94.56 283 GLU A CA 1
ATOM 2186 C C . GLU A 1 283 ? 20.233 3.239 -11.789 1.00 94.56 283 GLU A C 1
ATOM 2188 O O . GLU A 1 283 ? 19.804 3.210 -10.630 1.00 94.56 283 GLU A O 1
ATOM 2193 N N . VAL A 1 284 ? 19.954 2.279 -12.681 1.00 95.56 284 VAL A N 1
ATOM 2194 C CA . VAL A 1 284 ? 19.063 1.141 -12.411 1.00 95.56 284 VAL A CA 1
ATOM 2195 C C . VAL A 1 284 ? 19.801 -0.103 -11.919 1.00 95.56 284 VAL A C 1
ATOM 2197 O O . VAL A 1 284 ? 21.011 -0.243 -12.076 1.00 95.56 284 VAL A O 1
ATOM 2200 N N . ARG A 1 285 ? 19.076 -1.051 -11.310 1.00 94.44 285 ARG A N 1
ATOM 2201 C CA . ARG A 1 285 ? 19.678 -2.313 -10.848 1.00 94.44 285 ARG A CA 1
ATOM 2202 C C . ARG A 1 285 ? 20.126 -3.192 -12.011 1.00 94.44 285 ARG A C 1
ATOM 2204 O O . ARG A 1 285 ? 21.148 -3.870 -11.908 1.00 94.44 285 ARG A O 1
ATOM 2211 N N . TRP A 1 286 ? 19.306 -3.254 -13.053 1.00 95.38 286 TRP A N 1
ATOM 2212 C CA . TRP A 1 286 ? 19.555 -4.040 -14.253 1.00 95.38 286 TRP A CA 1
ATOM 2213 C C . TRP A 1 286 ? 18.775 -3.456 -15.425 1.00 95.38 286 TRP A C 1
ATOM 2215 O O . TRP A 1 286 ? 17.615 -3.071 -15.258 1.00 95.38 286 TRP A O 1
ATOM 2225 N N . LEU A 1 287 ? 19.405 -3.436 -16.598 1.00 96.94 287 LEU A N 1
ATOM 2226 C CA . LEU A 1 287 ? 18.808 -2.962 -17.837 1.00 96.94 287 LEU A CA 1
ATOM 2227 C C . LEU A 1 287 ? 19.036 -3.986 -18.954 1.00 96.94 287 LEU A C 1
ATOM 2229 O O . LEU A 1 287 ? 20.172 -4.288 -19.309 1.00 96.94 287 LEU A O 1
ATOM 2233 N N . ASP A 1 288 ? 17.945 -4.509 -19.502 1.00 97.00 288 ASP A N 1
ATOM 2234 C CA . ASP A 1 288 ? 17.920 -5.372 -20.683 1.00 97.00 288 ASP A CA 1
ATOM 2235 C C . ASP A 1 288 ? 17.377 -4.563 -21.870 1.00 97.00 288 ASP A C 1
ATOM 2237 O O . ASP A 1 288 ? 16.209 -4.167 -21.868 1.00 97.00 288 ASP A O 1
ATOM 2241 N N . LEU A 1 289 ? 18.222 -4.268 -22.861 1.00 96.25 289 LEU A N 1
ATOM 2242 C CA . LEU A 1 289 ? 17.865 -3.441 -24.016 1.00 96.25 289 LEU A CA 1
ATOM 2243 C C . LEU A 1 289 ? 17.685 -4.292 -25.269 1.00 96.25 289 LEU A C 1
ATOM 2245 O O . LEU A 1 289 ? 18.577 -5.033 -25.679 1.00 96.25 289 LEU A O 1
ATOM 2249 N N . ASN A 1 290 ? 16.559 -4.099 -25.948 1.00 93.88 290 ASN A N 1
ATOM 2250 C CA . ASN A 1 290 ? 16.327 -4.616 -27.286 1.00 93.88 290 ASN A CA 1
ATOM 2251 C C . ASN A 1 290 ? 16.160 -3.457 -28.272 1.00 93.88 290 ASN A C 1
ATOM 2253 O O . ASN A 1 290 ? 15.113 -2.815 -28.318 1.00 93.88 290 ASN A O 1
ATOM 2257 N N . LEU A 1 291 ? 17.195 -3.230 -29.082 1.00 91.31 291 LEU A N 1
ATOM 2258 C CA . LEU A 1 291 ? 17.245 -2.185 -30.111 1.00 91.31 291 LEU A CA 1
ATOM 2259 C C . LEU A 1 291 ? 17.109 -2.751 -31.536 1.00 91.31 291 LEU A C 1
ATOM 2261 O O . LEU A 1 291 ? 17.442 -2.071 -32.503 1.00 91.31 291 LEU A O 1
ATOM 2265 N N . ALA A 1 292 ? 16.678 -4.009 -31.686 1.00 85.19 292 ALA A N 1
ATOM 2266 C CA . ALA A 1 292 ? 16.704 -4.709 -32.973 1.00 85.19 292 ALA A CA 1
ATOM 2267 C C . ALA A 1 292 ? 15.764 -4.097 -34.027 1.00 85.19 292 ALA A C 1
ATOM 2269 O O . ALA A 1 292 ? 16.051 -4.191 -35.219 1.00 85.19 292 ALA A O 1
ATOM 2270 N N . ASP A 1 293 ? 14.673 -3.469 -33.576 1.00 87.88 293 ASP A N 1
ATOM 2271 C CA . ASP A 1 293 ? 13.670 -2.807 -34.422 1.00 87.88 293 ASP A CA 1
ATOM 2272 C C . ASP A 1 293 ? 13.887 -1.284 -34.502 1.00 87.88 293 ASP A C 1
ATOM 2274 O O . ASP A 1 293 ? 13.054 -0.545 -35.036 1.00 87.88 293 ASP A O 1
ATOM 2278 N N . LEU A 1 294 ? 14.999 -0.794 -33.949 1.00 88.75 294 LEU A N 1
ATOM 2279 C CA . LEU A 1 294 ? 15.453 0.573 -34.129 1.00 88.75 294 LEU A CA 1
ATOM 2280 C C . LEU A 1 294 ? 16.378 0.585 -35.346 1.00 88.75 294 LEU A C 1
ATOM 2282 O O . LEU A 1 294 ? 17.388 -0.122 -35.369 1.00 88.75 294 LEU A O 1
ATOM 2286 N N . PHE A 1 295 ? 16.070 1.404 -36.344 1.00 84.56 295 PHE A N 1
ATOM 2287 C CA . PHE A 1 295 ? 16.830 1.494 -37.590 1.00 84.56 295 PHE A CA 1
ATOM 2288 C C . PHE A 1 295 ? 17.561 2.830 -37.696 1.00 84.56 295 PHE A C 1
ATOM 2290 O O . PHE A 1 295 ? 17.076 3.861 -37.230 1.00 84.56 295 PHE A O 1
ATOM 2297 N N . ALA A 1 296 ? 18.746 2.805 -38.302 1.00 83.94 296 ALA A N 1
ATOM 2298 C CA . ALA A 1 296 ? 19.479 4.014 -38.647 1.00 83.94 296 ALA A CA 1
ATOM 2299 C C . ALA A 1 296 ? 18.987 4.562 -39.993 1.00 83.94 296 ALA A C 1
ATOM 2301 O O . ALA A 1 296 ? 18.870 3.813 -40.964 1.00 83.94 296 ALA A O 1
ATOM 2302 N N . ARG A 1 297 ? 18.779 5.875 -40.075 1.00 85.44 297 ARG A N 1
ATOM 2303 C CA . ARG A 1 297 ? 18.560 6.628 -41.310 1.00 85.44 297 ARG A CA 1
ATOM 2304 C C . ARG A 1 297 ? 19.663 7.684 -41.449 1.00 85.44 297 ARG A C 1
ATOM 2306 O O . ARG A 1 297 ? 19.455 8.827 -41.050 1.00 85.44 297 ARG A O 1
ATOM 2313 N N . PRO A 1 298 ? 20.832 7.316 -42.001 1.00 83.69 298 PRO A N 1
ATOM 2314 C CA . PRO A 1 298 ? 21.943 8.244 -42.183 1.00 83.69 298 PRO A CA 1
ATOM 2315 C C . PRO A 1 298 ? 21.543 9.439 -43.050 1.00 83.69 298 PRO A C 1
ATOM 2317 O O . PRO A 1 298 ? 21.022 9.269 -44.159 1.00 83.69 298 PRO A O 1
ATOM 2320 N N . THR A 1 299 ? 21.818 10.639 -42.558 1.00 85.88 299 THR A N 1
ATOM 2321 C CA . THR A 1 299 ? 21.646 11.900 -43.284 1.00 85.88 299 THR A CA 1
ATOM 2322 C C . THR A 1 299 ? 22.930 12.293 -44.009 1.00 85.88 299 THR A C 1
ATOM 2324 O O . THR A 1 299 ? 24.007 11.766 -43.736 1.00 85.88 299 THR A O 1
ATOM 2327 N N . ASP A 1 300 ? 22.840 13.244 -44.938 1.00 82.75 300 ASP A N 1
ATOM 2328 C CA . ASP A 1 300 ? 24.030 13.761 -45.625 1.00 82.75 300 ASP A CA 1
ATOM 2329 C C . ASP A 1 300 ? 24.972 14.506 -44.665 1.00 82.75 300 ASP A C 1
ATOM 2331 O O . ASP A 1 300 ? 26.182 14.525 -44.886 1.00 82.75 300 ASP A O 1
ATOM 2335 N N . ALA A 1 301 ? 24.424 15.069 -43.581 1.00 84.12 301 ALA A N 1
ATOM 2336 C CA . ALA A 1 301 ? 25.202 15.652 -42.494 1.00 84.12 301 ALA A CA 1
ATOM 2337 C C . ALA A 1 301 ? 26.000 14.571 -41.748 1.00 84.12 301 ALA A C 1
ATOM 2339 O O . ALA A 1 301 ? 27.214 14.703 -41.633 1.00 84.12 301 ALA A O 1
ATOM 2340 N N . ASP A 1 302 ? 25.359 13.458 -41.362 1.00 83.44 302 ASP A N 1
ATOM 2341 C CA . ASP A 1 302 ? 26.047 12.342 -40.694 1.00 83.44 302 ASP A CA 1
ATOM 2342 C C . ASP A 1 302 ? 27.219 11.809 -41.540 1.00 83.44 302 ASP A C 1
ATOM 2344 O O . ASP A 1 302 ? 28.290 11.505 -41.024 1.00 83.44 302 ASP A O 1
ATOM 2348 N N . LEU A 1 303 ? 27.036 11.708 -42.861 1.00 83.12 303 LEU A N 1
ATOM 2349 C CA . LEU A 1 303 ? 28.074 11.219 -43.776 1.00 83.12 303 LEU A CA 1
ATOM 2350 C C . LEU A 1 303 ? 29.215 12.218 -43.981 1.00 83.12 303 LEU A C 1
ATOM 2352 O O . LEU A 1 303 ? 30.356 11.804 -44.187 1.00 83.12 303 LEU A O 1
ATOM 2356 N N . ALA A 1 304 ? 28.921 13.520 -43.945 1.00 83.06 304 ALA A N 1
ATOM 2357 C CA . ALA A 1 304 ? 29.946 14.556 -44.012 1.00 83.06 304 ALA A CA 1
ATOM 2358 C C . ALA A 1 304 ? 30.873 14.520 -42.786 1.00 83.06 304 ALA A C 1
ATOM 2360 O O . ALA A 1 304 ? 32.045 14.870 -42.905 1.00 83.06 304 ALA A O 1
ATOM 2361 N N . GLU A 1 305 ? 30.367 14.055 -41.643 1.00 80.81 305 GLU A N 1
ATOM 2362 C CA . GLU A 1 305 ? 31.125 13.929 -40.397 1.00 80.81 305 GLU A CA 1
ATOM 2363 C C . GLU A 1 305 ? 32.029 12.685 -40.338 1.00 80.81 305 GLU A C 1
ATOM 2365 O O . GLU A 1 305 ? 32.993 12.684 -39.584 1.00 80.81 305 GLU A O 1
ATOM 2370 N N . ILE A 1 306 ? 31.772 11.631 -41.127 1.00 78.56 306 ILE A N 1
ATOM 2371 C CA . ILE A 1 306 ? 32.542 10.370 -41.055 1.00 78.56 306 ILE A CA 1
ATOM 2372 C C . ILE A 1 306 ? 33.966 10.502 -41.616 1.00 78.56 306 ILE A C 1
ATOM 2374 O O . ILE A 1 306 ? 34.850 9.779 -41.169 1.00 78.56 306 ILE A O 1
ATOM 2378 N N . ASP A 1 307 ? 34.203 11.398 -42.578 1.00 70.50 307 ASP A N 1
ATOM 2379 C CA . ASP A 1 307 ? 35.548 11.774 -43.035 1.00 70.50 307 ASP A CA 1
ATOM 2380 C C . ASP A 1 307 ? 35.484 12.952 -44.010 1.00 70.50 307 ASP A C 1
ATOM 2382 O O . ASP A 1 307 ? 35.086 12.810 -45.173 1.00 70.50 307 ASP A O 1
ATOM 2386 N N . ALA A 1 308 ? 35.940 14.114 -43.544 1.00 61.22 308 ALA A N 1
ATOM 2387 C CA . ALA A 1 308 ? 36.040 15.325 -44.350 1.00 61.22 308 ALA A CA 1
ATOM 2388 C C . ALA A 1 308 ? 37.044 15.202 -45.524 1.00 61.22 308 ALA A C 1
ATOM 2390 O O . ALA A 1 308 ? 36.941 15.966 -46.483 1.00 61.22 308 ALA A O 1
ATOM 2391 N N . ASN A 1 309 ? 37.977 14.236 -45.485 1.00 59.06 309 ASN A N 1
ATOM 2392 C CA . ASN A 1 309 ? 39.053 14.021 -46.464 1.00 59.06 309 ASN A CA 1
ATOM 2393 C C . ASN A 1 309 ? 38.813 12.837 -47.436 1.00 59.06 309 ASN A C 1
ATOM 2395 O O . ASN A 1 309 ? 39.624 12.609 -48.335 1.00 59.06 309 ASN A O 1
ATOM 2399 N N . GLY A 1 310 ? 37.679 12.130 -47.327 1.00 64.88 310 GLY A N 1
ATOM 2400 C CA . GLY A 1 310 ? 37.057 11.359 -48.417 1.00 64.88 310 GLY A CA 1
ATOM 2401 C C . GLY A 1 310 ? 37.258 9.832 -48.479 1.00 64.88 310 GLY A C 1
ATOM 2402 O O . GLY A 1 310 ? 36.498 9.173 -49.191 1.00 64.88 310 GLY A O 1
ATOM 2403 N N . VAL A 1 311 ? 38.198 9.232 -47.746 1.00 74.62 311 VAL A N 1
ATOM 2404 C CA . VAL A 1 311 ? 38.443 7.774 -47.767 1.00 74.62 311 VAL A CA 1
ATOM 2405 C C . VAL A 1 311 ? 37.371 7.005 -46.989 1.00 74.62 311 VAL A C 1
ATOM 2407 O O . VAL A 1 311 ? 36.781 6.064 -47.526 1.00 74.62 311 VAL A O 1
ATOM 2410 N N . LEU A 1 312 ? 37.060 7.406 -45.752 1.00 82.06 312 LEU A N 1
ATOM 2411 C CA . LEU A 1 312 ? 36.002 6.755 -44.965 1.00 82.06 312 LEU A CA 1
ATOM 2412 C C . LEU A 1 312 ? 34.611 7.145 -45.471 1.00 82.06 312 LEU A C 1
ATOM 2414 O O . LEU A 1 312 ? 33.673 6.367 -45.315 1.00 82.06 312 LEU A O 1
ATOM 2418 N N . ARG A 1 313 ? 34.477 8.290 -46.156 1.00 82.00 313 ARG A N 1
ATOM 2419 C CA . ARG A 1 313 ? 33.219 8.691 -46.801 1.00 82.00 313 ARG A CA 1
ATOM 2420 C C . ARG A 1 313 ? 32.794 7.695 -47.879 1.00 82.00 313 ARG A C 1
ATOM 2422 O O . ARG A 1 313 ? 31.634 7.301 -47.916 1.00 82.00 313 ARG A O 1
ATOM 2429 N N . ALA A 1 314 ? 33.723 7.229 -48.715 1.00 84.19 314 ALA A N 1
ATOM 2430 C CA . ALA A 1 314 ? 33.424 6.212 -49.727 1.00 84.19 314 ALA A CA 1
ATOM 2431 C C . ALA A 1 314 ? 32.980 4.875 -49.098 1.00 84.19 314 ALA A C 1
ATOM 2433 O O . ALA A 1 314 ? 32.049 4.228 -49.589 1.00 84.19 314 ALA A O 1
ATOM 2434 N N . ALA A 1 315 ? 33.602 4.480 -47.982 1.00 87.50 315 ALA A N 1
ATOM 2435 C CA . ALA A 1 315 ? 33.184 3.308 -47.217 1.00 87.50 315 ALA A CA 1
ATOM 2436 C C . ALA A 1 315 ? 31.785 3.502 -46.600 1.00 87.50 315 ALA A C 1
ATOM 2438 O O . ALA A 1 315 ? 30.951 2.602 -46.684 1.00 87.50 315 ALA A O 1
ATOM 2439 N N . ALA A 1 316 ? 31.497 4.685 -46.052 1.00 87.69 316 ALA A N 1
ATOM 2440 C CA . ALA A 1 316 ? 30.200 5.018 -45.470 1.00 87.69 316 ALA A CA 1
ATOM 2441 C C . ALA A 1 316 ? 29.060 4.993 -46.503 1.00 87.69 316 ALA A C 1
ATOM 2443 O O . ALA A 1 316 ? 28.008 4.415 -46.234 1.00 87.69 316 ALA A O 1
ATOM 2444 N N . GLU A 1 317 ? 29.277 5.543 -47.702 1.00 88.31 317 GLU A N 1
ATOM 2445 C CA . GLU A 1 317 ? 28.304 5.492 -48.807 1.00 88.31 317 GLU A CA 1
ATOM 2446 C C . GLU A 1 317 ? 28.050 4.050 -49.273 1.00 88.31 317 GLU A C 1
ATOM 2448 O O . GLU A 1 317 ? 26.907 3.659 -49.512 1.00 88.31 317 GLU A O 1
ATOM 2453 N N . THR A 1 318 ? 29.103 3.227 -49.329 1.00 89.19 318 THR A N 1
ATOM 2454 C CA . THR A 1 318 ? 28.984 1.799 -49.668 1.00 89.19 318 THR A CA 1
ATOM 2455 C C . THR A 1 318 ? 28.143 1.054 -48.629 1.00 89.19 318 THR A C 1
ATOM 2457 O O . THR A 1 318 ? 27.243 0.294 -48.986 1.00 89.19 318 THR A O 1
ATOM 2460 N N . LEU A 1 319 ? 28.391 1.298 -47.339 1.00 89.94 319 LEU A N 1
ATOM 2461 C CA . LEU A 1 319 ? 27.621 0.700 -46.248 1.00 89.94 319 LEU A CA 1
ATOM 2462 C C . LEU A 1 319 ? 26.168 1.198 -46.228 1.00 8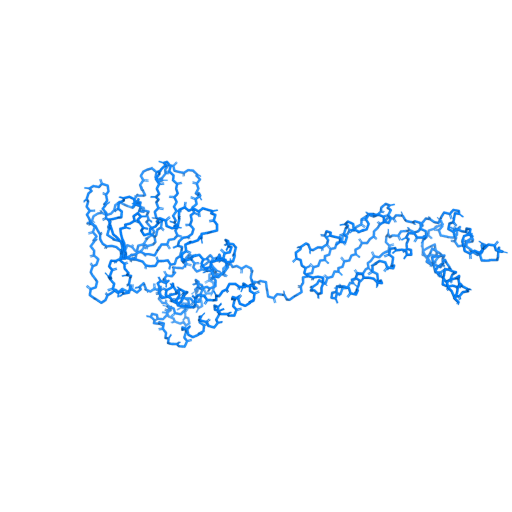9.94 319 LEU A C 1
ATOM 2464 O O . LEU A 1 319 ? 25.265 0.403 -45.983 1.00 89.94 319 LEU A O 1
ATOM 2468 N N . LYS A 1 320 ? 25.922 2.479 -46.532 1.00 88.12 320 LYS A N 1
ATOM 2469 C CA . LYS A 1 320 ? 24.569 3.048 -46.655 1.00 88.12 320 LYS A CA 1
ATOM 2470 C C . LYS A 1 320 ? 23.783 2.391 -47.788 1.00 88.12 320 LYS A C 1
ATOM 2472 O O . LYS A 1 320 ? 22.621 2.047 -47.586 1.00 88.12 320 LYS A O 1
ATOM 2477 N N . ALA A 1 321 ? 24.408 2.191 -48.949 1.00 89.12 321 ALA A N 1
ATOM 2478 C CA . ALA A 1 321 ? 23.785 1.500 -50.075 1.00 89.12 321 ALA A CA 1
ATOM 2479 C C . ALA A 1 321 ? 23.454 0.040 -49.722 1.00 89.12 321 ALA A C 1
ATOM 2481 O O . ALA A 1 321 ? 22.308 -0.373 -49.865 1.00 89.12 321 ALA A O 1
ATOM 2482 N N . ALA A 1 322 ? 24.412 -0.702 -49.155 1.00 87.81 322 ALA A N 1
ATOM 2483 C CA . ALA A 1 322 ? 24.198 -2.089 -48.734 1.00 87.81 322 ALA A CA 1
ATOM 2484 C C . ALA A 1 322 ? 23.139 -2.226 -47.621 1.00 87.81 322 ALA A C 1
ATOM 2486 O O . ALA A 1 322 ? 22.408 -3.213 -47.568 1.00 87.81 322 ALA A O 1
ATOM 2487 N N . ALA A 1 323 ? 23.018 -1.234 -46.733 1.00 86.00 323 ALA A N 1
ATOM 2488 C CA . ALA A 1 323 ? 21.980 -1.210 -45.705 1.00 86.00 323 ALA A CA 1
ATOM 2489 C C . ALA A 1 323 ? 20.566 -1.030 -46.290 1.00 86.00 323 ALA A C 1
ATOM 2491 O O . ALA A 1 323 ? 19.607 -1.563 -45.726 1.00 86.00 323 ALA A O 1
ATOM 2492 N N . ALA A 1 324 ? 20.428 -0.316 -47.414 1.00 84.25 324 ALA A N 1
ATOM 2493 C CA . ALA A 1 324 ? 19.142 -0.076 -48.072 1.00 84.25 324 ALA A CA 1
ATOM 2494 C C . ALA A 1 324 ? 18.536 -1.347 -48.695 1.00 84.25 324 ALA A C 1
ATOM 2496 O O . ALA A 1 324 ? 17.312 -1.464 -48.759 1.00 84.25 324 ALA A O 1
ATOM 2497 N N . ASP A 1 325 ? 19.375 -2.311 -49.083 1.00 82.94 325 ASP A N 1
ATOM 2498 C CA . ASP A 1 325 ? 18.948 -3.595 -49.658 1.00 82.94 325 ASP A CA 1
ATOM 2499 C C . ASP A 1 325 ? 18.295 -4.532 -48.615 1.00 82.94 325 ASP A C 1
ATOM 2501 O O . ASP A 1 325 ? 17.605 -5.494 -48.964 1.00 82.94 325 ASP A O 1
ATOM 2505 N N . GLY A 1 326 ? 18.455 -4.233 -47.319 1.00 76.81 326 GLY A N 1
ATOM 2506 C CA . GLY A 1 326 ? 17.829 -4.963 -46.217 1.00 76.81 326 GLY A CA 1
ATOM 2507 C C . GLY A 1 326 ? 18.415 -6.361 -45.960 1.00 76.81 326 GLY A C 1
ATOM 2508 O O . GLY A 1 326 ? 19.557 -6.675 -46.290 1.00 76.81 326 GLY A O 1
ATOM 2509 N N . GLY A 1 327 ? 17.648 -7.225 -45.288 1.00 83.56 327 GLY A N 1
ATOM 2510 C CA . GLY A 1 327 ? 18.068 -8.600 -44.984 1.00 83.56 327 GLY A CA 1
ATOM 2511 C C . GLY A 1 327 ? 19.138 -8.727 -43.885 1.00 83.56 327 GLY A C 1
ATOM 2512 O O . GLY A 1 327 ? 19.308 -7.856 -43.032 1.00 83.56 327 GLY A O 1
ATOM 2513 N N . ALA A 1 328 ? 19.826 -9.873 -43.835 1.00 83.06 328 ALA A N 1
ATOM 2514 C CA . ALA A 1 328 ? 20.876 -10.117 -42.839 1.00 83.06 328 ALA A CA 1
ATOM 2515 C C . ALA A 1 328 ? 22.132 -9.271 -43.108 1.00 83.06 328 ALA A C 1
ATOM 2517 O O . ALA A 1 328 ? 22.651 -8.657 -42.179 1.00 83.06 328 ALA A O 1
ATOM 2518 N N . GLU A 1 329 ? 22.568 -9.189 -44.366 1.00 85.25 329 GLU A N 1
ATOM 2519 C CA . GLU A 1 329 ? 23.731 -8.392 -44.773 1.00 85.25 329 GLU A CA 1
ATOM 2520 C C . GLU A 1 329 ? 23.479 -6.888 -44.627 1.00 85.25 329 GLU A C 1
ATOM 2522 O O . GLU A 1 329 ? 24.327 -6.193 -44.072 1.00 85.25 329 GLU A O 1
ATOM 2527 N N . GLY A 1 330 ? 22.289 -6.389 -44.987 1.00 85.00 330 GLY A N 1
ATOM 2528 C CA . GLY A 1 330 ? 21.940 -4.981 -44.779 1.00 85.00 330 GLY A CA 1
ATOM 2529 C C . GLY A 1 330 ? 21.923 -4.572 -43.301 1.00 85.00 330 GLY A C 1
ATOM 2530 O O . GLY A 1 330 ? 22.381 -3.484 -42.955 1.00 85.00 330 GLY A O 1
ATOM 2531 N N . ARG A 1 331 ? 21.498 -5.465 -42.390 1.00 80.88 331 ARG A N 1
ATOM 2532 C CA . ARG A 1 331 ? 21.600 -5.225 -40.934 1.00 80.88 331 ARG A CA 1
ATOM 2533 C C . ARG A 1 331 ? 23.050 -5.125 -40.462 1.00 80.88 331 ARG A C 1
ATOM 2535 O O . ARG A 1 331 ? 23.363 -4.264 -39.642 1.00 80.88 331 ARG A O 1
ATOM 2542 N N . VAL A 1 332 ? 23.934 -5.976 -40.985 1.00 86.88 332 VAL A N 1
ATOM 2543 C CA . VAL A 1 332 ? 25.373 -5.912 -40.685 1.00 86.88 332 VAL A CA 1
ATOM 2544 C C . VAL A 1 332 ? 25.980 -4.619 -41.235 1.00 86.88 332 VAL A C 1
ATOM 2546 O O . VAL A 1 332 ? 26.736 -3.963 -40.523 1.00 86.88 332 VAL A O 1
ATOM 2549 N N . ALA A 1 333 ? 25.607 -4.206 -42.449 1.00 88.25 333 ALA A N 1
ATOM 2550 C CA . ALA A 1 333 ? 26.067 -2.957 -43.052 1.00 88.25 333 ALA A CA 1
ATOM 2551 C C . ALA A 1 333 ? 25.627 -1.721 -42.245 1.00 88.25 333 ALA A C 1
ATOM 2553 O O . ALA A 1 333 ? 26.443 -0.837 -41.986 1.00 88.25 333 ALA A O 1
ATOM 2554 N N . ALA A 1 334 ? 24.377 -1.692 -41.770 1.00 83.25 334 ALA A N 1
ATOM 2555 C CA . ALA A 1 334 ? 23.874 -0.624 -40.905 1.00 83.25 334 ALA A CA 1
ATOM 2556 C C . ALA A 1 334 ? 24.639 -0.546 -39.570 1.00 83.25 334 ALA A C 1
ATOM 2558 O O . ALA A 1 334 ? 25.045 0.539 -39.154 1.00 83.25 334 ALA A O 1
ATOM 2559 N N . ALA A 1 335 ? 24.894 -1.690 -38.925 1.00 83.31 335 ALA A N 1
ATOM 2560 C CA . ALA A 1 335 ? 25.674 -1.746 -37.688 1.00 83.31 335 ALA A CA 1
ATOM 2561 C C . ALA A 1 335 ? 27.139 -1.320 -37.898 1.00 83.31 335 ALA A C 1
ATOM 2563 O O . ALA A 1 335 ? 27.713 -0.622 -37.062 1.00 83.31 335 ALA A O 1
ATOM 2564 N N . ALA A 1 336 ? 27.744 -1.706 -39.025 1.00 89.62 336 ALA A N 1
ATOM 2565 C CA . ALA A 1 336 ? 29.098 -1.298 -39.390 1.00 89.62 336 ALA A CA 1
ATOM 2566 C C . ALA A 1 336 ? 29.192 0.213 -39.656 1.00 89.62 336 ALA A C 1
ATOM 2568 O O . ALA A 1 336 ? 30.154 0.843 -39.221 1.00 89.62 336 ALA A O 1
ATOM 2569 N N . LEU A 1 337 ? 28.187 0.802 -40.313 1.00 87.75 337 LEU A N 1
ATOM 2570 C CA . LEU A 1 337 ? 28.117 2.245 -40.553 1.00 87.75 337 LEU A CA 1
ATOM 2571 C C . LEU A 1 337 ? 28.000 3.031 -39.242 1.00 87.75 337 LEU A C 1
ATOM 2573 O O . LEU A 1 337 ? 28.707 4.017 -39.043 1.00 87.75 337 LEU A O 1
ATOM 2577 N N . GLU A 1 338 ? 27.158 2.562 -38.321 1.00 85.38 338 GLU A N 1
ATOM 2578 C CA . GLU A 1 338 ? 27.054 3.145 -36.984 1.00 85.38 338 GLU A CA 1
ATOM 2579 C C . GLU A 1 338 ? 28.381 3.043 -36.221 1.00 85.38 338 GLU A C 1
ATOM 2581 O O . GLU A 1 338 ? 28.835 4.020 -35.623 1.00 85.38 338 GLU A O 1
ATOM 2586 N N . ARG A 1 339 ? 29.050 1.884 -36.281 1.00 87.25 339 ARG A N 1
ATOM 2587 C CA . ARG A 1 339 ? 30.354 1.700 -35.636 1.00 87.25 339 ARG A CA 1
ATOM 2588 C C . ARG A 1 339 ? 31.421 2.629 -36.215 1.00 87.25 339 ARG A C 1
ATOM 2590 O O . ARG A 1 339 ? 32.199 3.187 -35.447 1.00 87.25 339 ARG A O 1
ATOM 2597 N N . LEU A 1 340 ? 31.447 2.798 -37.536 1.00 87.94 340 LEU A N 1
ATOM 2598 C CA . LEU A 1 340 ? 32.369 3.700 -38.224 1.00 87.94 340 LEU A CA 1
ATOM 2599 C C . LEU A 1 340 ? 32.195 5.147 -37.740 1.00 87.94 340 LEU A C 1
ATOM 2601 O O . LEU A 1 340 ? 33.176 5.792 -37.380 1.00 87.94 340 LEU A O 1
ATOM 2605 N N . TYR A 1 341 ? 30.949 5.622 -37.658 1.00 85.75 341 TYR A N 1
ATOM 2606 C CA . TYR A 1 341 ? 30.630 6.960 -37.156 1.00 85.75 341 TYR A CA 1
ATOM 2607 C C . TYR A 1 341 ? 31.089 7.165 -35.700 1.00 85.75 341 TYR A C 1
ATOM 2609 O O . TYR A 1 341 ? 31.700 8.183 -35.374 1.00 85.75 341 TYR A O 1
ATOM 2617 N N . VAL A 1 342 ? 30.876 6.175 -34.825 1.00 84.88 342 VAL A N 1
ATOM 2618 C CA . VAL A 1 342 ? 31.330 6.229 -33.421 1.00 84.88 342 VAL A CA 1
ATOM 2619 C C . VAL A 1 342 ? 32.851 6.326 -33.306 1.00 84.88 342 VAL A C 1
ATOM 2621 O O . VAL A 1 342 ? 33.354 7.129 -32.519 1.00 84.88 342 VAL A O 1
ATOM 2624 N N . GLU A 1 343 ? 33.594 5.515 -34.062 1.00 86.81 343 GLU A N 1
ATOM 2625 C CA . GLU A 1 343 ? 35.061 5.541 -34.009 1.00 86.81 343 GLU A CA 1
ATOM 2626 C C . GLU A 1 343 ? 35.625 6.859 -34.548 1.00 86.81 343 GLU A C 1
ATOM 2628 O O . GLU A 1 343 ? 36.564 7.395 -33.961 1.00 86.81 343 GLU A O 1
ATOM 2633 N N . GLN A 1 344 ? 35.006 7.440 -35.580 1.00 85.62 344 GLN A N 1
ATOM 2634 C CA . GLN A 1 344 ? 35.388 8.764 -36.068 1.00 85.62 344 GLN A CA 1
ATOM 2635 C C . GLN A 1 344 ? 35.183 9.840 -34.993 1.00 85.62 344 GLN A C 1
ATOM 2637 O O . GLN A 1 344 ? 36.107 10.591 -34.682 1.00 85.62 344 GLN A O 1
ATOM 2642 N N . LYS A 1 345 ? 34.016 9.868 -34.337 1.00 83.00 345 LYS A N 1
ATOM 2643 C CA . LYS A 1 345 ? 33.763 10.792 -33.216 1.00 83.00 345 LYS A CA 1
ATOM 2644 C C . LYS A 1 345 ? 34.741 10.601 -32.064 1.00 83.00 345 LYS A C 1
ATOM 2646 O O . LYS A 1 345 ? 35.104 11.562 -31.384 1.00 83.00 345 LYS A O 1
ATOM 2651 N N . ARG A 1 346 ? 35.172 9.364 -31.818 1.00 82.81 346 ARG A N 1
ATOM 2652 C CA . ARG A 1 346 ? 36.179 9.066 -30.801 1.00 82.81 346 ARG A CA 1
ATOM 2653 C C . ARG A 1 346 ? 37.556 9.604 -31.191 1.00 82.81 346 ARG A C 1
ATOM 2655 O O . ARG A 1 346 ? 38.209 10.179 -30.322 1.00 82.81 346 ARG A O 1
ATOM 2662 N N . ALA A 1 347 ? 37.968 9.444 -32.448 1.00 83.44 347 ALA A N 1
ATOM 2663 C CA . ALA A 1 347 ? 39.224 9.980 -32.968 1.00 83.44 347 ALA A CA 1
ATOM 2664 C C . ALA A 1 347 ? 39.250 11.517 -32.893 1.00 83.44 347 ALA A C 1
ATOM 2666 O O . ALA A 1 347 ? 40.168 12.082 -32.307 1.00 83.44 347 ALA A O 1
ATOM 2667 N N . GLU A 1 348 ? 38.180 12.192 -33.330 1.00 81.25 348 GLU A N 1
ATOM 2668 C CA . GLU A 1 348 ? 38.050 13.657 -33.236 1.00 81.25 348 GLU A CA 1
ATOM 2669 C C . GLU A 1 348 ? 38.181 14.172 -31.792 1.00 81.25 348 GLU A C 1
ATOM 2671 O O . GLU A 1 348 ? 38.862 15.164 -31.531 1.00 81.25 348 GLU A O 1
ATOM 2676 N N . ARG A 1 349 ? 37.565 13.482 -30.818 1.00 80.75 349 ARG A N 1
ATOM 2677 C CA . ARG A 1 349 ? 37.687 13.829 -29.388 1.00 80.75 349 ARG A CA 1
ATOM 2678 C C . ARG A 1 349 ? 39.103 13.622 -28.837 1.00 80.75 349 ARG A C 1
ATOM 2680 O O . ARG A 1 349 ? 39.448 14.257 -27.842 1.00 80.75 349 ARG A O 1
ATOM 2687 N N . GLN A 1 350 ? 39.879 12.700 -29.408 1.00 78.31 350 GLN A N 1
ATOM 2688 C CA . GLN A 1 350 ? 41.265 12.442 -29.011 1.00 78.31 350 GLN A CA 1
ATOM 2689 C C . GLN A 1 350 ? 42.221 13.473 -29.612 1.00 78.31 350 GLN A C 1
ATOM 2691 O O . GLN A 1 350 ? 43.096 13.939 -28.895 1.00 78.31 350 GLN A O 1
ATOM 2696 N N . ASP A 1 351 ? 42.002 13.879 -30.862 1.00 76.62 351 ASP A N 1
ATOM 2697 C CA . ASP A 1 351 ? 42.807 14.905 -31.537 1.00 76.62 351 ASP A CA 1
ATOM 2698 C C . ASP A 1 351 ? 42.571 16.318 -30.969 1.00 76.62 351 ASP A C 1
ATOM 2700 O O . ASP A 1 351 ? 43.427 17.194 -31.085 1.00 76.62 351 ASP A O 1
ATOM 2704 N N . ALA A 1 352 ? 41.418 16.550 -30.333 1.00 69.06 352 ALA A N 1
ATOM 2705 C CA . ALA A 1 352 ? 41.072 17.814 -29.680 1.00 69.06 352 ALA A CA 1
ATOM 2706 C C . ALA A 1 352 ? 41.608 17.969 -28.236 1.00 69.06 352 ALA A C 1
ATOM 2708 O O . ALA A 1 352 ? 41.364 19.011 -27.620 1.00 69.06 352 ALA A O 1
ATOM 2709 N N . ARG A 1 353 ? 42.278 16.953 -27.671 1.00 51.88 353 ARG A N 1
ATOM 2710 C CA . ARG A 1 353 ? 42.839 16.953 -26.303 1.00 51.88 353 ARG A CA 1
ATOM 2711 C C . ARG A 1 353 ? 44.348 17.161 -26.293 1.00 51.88 353 ARG A C 1
ATOM 2713 O O . ARG A 1 353 ? 44.808 17.868 -25.371 1.00 51.88 353 ARG A O 1
#

Mean predicted aligned error: 17.11 Å